Protein AF-A0A1Z1W362-F1 (afdb_monomer_lite)

Organism: NCBI:txid67267

Radius of gyration: 16.61 Å; chains: 1; bounding box: 36×39×43 Å

Foldseek 3Di:
DDDDDDDDDDPVLLVVLQPPLLVVLVVLVVCCLPPAVALVSLQVNLVSLVSNLVSCVVVVHDCDPLNLLSLVLSLLSLVSSLCCLLAVPDFDWRARRNNRDIDTVVRDNSVCCQVPNPPPDAGDALVSLVVSVVSCVVSVVCVPVVVVNVCCSQPPRLVCNVVQSVNTPHGYDYDPVSNVVSVVSSD

Secondary structure (DSSP, 8-state):
-----PPPPPHHHHHHHHS-HHHHHHHHHHHHHHT---HHHHHHHHHHHHHHHHHHHHTT----HHHHHHHHHHHHHHHHHHHHHH-TTS--EEEETTTTEEEETTT--HHHHHHHS-S------HHHHHHHHHHHHHHSGGG-TTTTHHHHIIIIIHHHHHTT-TT-SS-----HHHHHHHHHH--

pLDDT: mean 90.23, std 12.17, range [38.34, 98.62]

Sequence (187 aa):
MRDVTRHEVGEERLSQALDDITGRTRERWRWMRYDDPAPRKMRETGDELLDHVAARTVAGGVLDETVRTALRTAAECFLGELSVGCFPGGDQEVVLPLIGEQLSSDDIGFGDVVAYGSGTGQGPSARTWLDTFAVCVVSGLVWDWQRVIGLLLSSDYAPAIRDGVPYSTLPSRSDPADLAAMGALCG

Structure (mmCIF, N/CA/C/O backbone):
data_AF-A0A1Z1W362-F1
#
_entry.id   AF-A0A1Z1W362-F1
#
loop_
_atom_site.group_PDB
_atom_site.id
_atom_site.type_symbol
_atom_site.label_atom_id
_atom_site.label_alt_id
_atom_site.label_comp_id
_atom_site.label_asym_id
_atom_site.label_entity_id
_atom_site.label_seq_id
_atom_site.pdbx_PDB_ins_code
_atom_site.Cartn_x
_atom_site.Cartn_y
_atom_site.Cartn_z
_atom_site.occupancy
_atom_site.B_iso_or_equiv
_atom_site.auth_seq_id
_atom_site.auth_comp_id
_atom_site.auth_asym_id
_atom_site.auth_atom_id
_atom_site.pdbx_PDB_model_num
ATOM 1 N N . MET A 1 1 ? -15.860 -21.086 14.729 1.00 38.34 1 MET A N 1
ATOM 2 C CA . MET A 1 1 ? -14.840 -20.046 14.970 1.00 38.34 1 MET A CA 1
ATOM 3 C C . MET A 1 1 ? -13.630 -20.765 15.546 1.00 38.34 1 MET A C 1
ATOM 5 O O . MET A 1 1 ? -13.777 -21.367 16.600 1.00 38.34 1 MET A O 1
ATOM 9 N N . ARG A 1 2 ? -12.522 -20.885 14.802 1.00 39.94 2 ARG A N 1
ATOM 10 C CA . ARG A 1 2 ? -11.305 -21.522 15.334 1.00 39.94 2 ARG A CA 1
ATOM 11 C C . ARG A 1 2 ? -10.630 -20.515 16.256 1.00 39.94 2 ARG A C 1
ATOM 13 O O . ARG A 1 2 ? -10.402 -19.387 15.831 1.00 39.94 2 ARG A O 1
ATOM 20 N N . ASP A 1 3 ? -10.377 -20.926 17.490 1.00 38.69 3 ASP A N 1
ATOM 21 C CA . ASP A 1 3 ? -9.623 -20.141 18.459 1.00 38.69 3 ASP A CA 1
ATOM 22 C C . ASP A 1 3 ? -8.167 -20.114 17.980 1.00 38.69 3 ASP A C 1
ATOM 24 O O . ASP A 1 3 ? -7.480 -21.137 17.971 1.00 38.69 3 ASP A O 1
ATOM 28 N N . VAL A 1 4 ? -7.749 -18.984 17.411 1.00 62.28 4 VAL A N 1
ATOM 29 C CA . VAL A 1 4 ? -6.377 -18.788 16.937 1.00 62.28 4 VAL A CA 1
ATOM 30 C C . VAL A 1 4 ? -5.585 -18.262 18.120 1.00 62.28 4 VAL A C 1
ATOM 32 O O . VAL A 1 4 ? -5.874 -17.171 18.609 1.00 62.28 4 VAL A O 1
ATOM 35 N N . THR A 1 5 ? -4.594 -19.029 18.574 1.00 54.97 5 THR A N 1
ATOM 36 C CA . THR A 1 5 ? -3.678 -18.608 19.637 1.00 54.97 5 THR A CA 1
ATOM 37 C C . THR A 1 5 ? -3.029 -17.282 19.252 1.00 54.97 5 THR A C 1
ATOM 39 O O . THR A 1 5 ? -2.286 -17.208 18.274 1.00 54.97 5 THR A O 1
ATOM 42 N N . ARG A 1 6 ? -3.334 -16.221 20.003 1.00 61.03 6 ARG A N 1
ATOM 43 C CA . ARG A 1 6 ? -2.738 -14.896 19.812 1.00 61.03 6 ARG A CA 1
ATOM 44 C C . ARG A 1 6 ? -1.424 -14.839 20.579 1.00 61.03 6 ARG A C 1
ATOM 46 O O . ARG A 1 6 ? -1.383 -15.205 21.750 1.00 61.03 6 ARG A O 1
ATOM 53 N N . HIS A 1 7 ? -0.361 -14.394 19.919 1.00 63.69 7 HIS A N 1
ATOM 54 C CA . HIS A 1 7 ? 0.888 -14.092 20.607 1.00 63.69 7 HIS A CA 1
ATOM 55 C C . HIS A 1 7 ? 0.693 -12.862 21.494 1.00 63.69 7 HIS A C 1
ATOM 57 O O . HIS A 1 7 ? 0.065 -11.887 21.079 1.00 63.69 7 HIS A O 1
ATOM 63 N N . GLU A 1 8 ? 1.220 -12.923 22.714 1.00 62.06 8 GLU A N 1
ATOM 64 C CA . GLU A 1 8 ? 1.183 -11.804 23.649 1.00 62.06 8 GLU A CA 1
ATOM 65 C C . GLU A 1 8 ? 2.061 -10.669 23.101 1.00 62.06 8 GLU A C 1
ATOM 67 O O . GLU A 1 8 ? 3.244 -10.861 22.807 1.00 62.06 8 GLU A O 1
ATOM 72 N N . VAL A 1 9 ? 1.465 -9.494 22.899 1.00 68.38 9 VAL A N 1
ATOM 73 C CA . VAL A 1 9 ? 2.175 -8.285 22.471 1.00 68.38 9 VAL A CA 1
ATOM 74 C C . VAL A 1 9 ? 2.492 -7.478 23.723 1.00 68.38 9 VAL A C 1
ATOM 76 O O . VAL A 1 9 ? 1.603 -7.240 24.536 1.00 68.38 9 VAL A O 1
ATOM 79 N N . GLY A 1 10 ? 3.750 -7.061 23.887 1.00 75.12 10 GLY A N 1
ATOM 80 C CA . GLY A 1 10 ? 4.158 -6.256 25.040 1.00 75.12 10 GLY A CA 1
ATOM 81 C C . GLY A 1 10 ? 3.370 -4.944 25.135 1.00 75.12 10 GLY A C 1
ATOM 82 O O . GLY A 1 10 ? 3.158 -4.276 24.122 1.00 75.12 10 GLY A O 1
ATOM 83 N N . GLU A 1 11 ? 2.969 -4.567 26.352 1.00 72.44 11 GLU A N 1
ATOM 84 C CA . GLU A 1 11 ? 2.100 -3.407 26.621 1.00 72.44 11 GLU A CA 1
ATOM 85 C C . GLU A 1 11 ? 2.642 -2.089 26.039 1.00 72.44 11 GLU A C 1
ATOM 87 O O . GLU A 1 11 ? 1.870 -1.277 25.537 1.00 72.44 11 GLU A O 1
ATOM 92 N N . GLU A 1 12 ? 3.965 -1.903 26.028 1.00 71.06 12 GLU A N 1
ATOM 93 C CA . GLU A 1 12 ? 4.631 -0.717 25.469 1.00 71.06 12 GLU A CA 1
ATOM 94 C C . GLU A 1 12 ? 4.463 -0.594 23.944 1.00 71.06 12 GLU A C 1
ATOM 96 O O . GLU A 1 12 ? 4.258 0.497 23.417 1.00 71.06 12 GLU A O 1
ATOM 101 N N . ARG A 1 13 ? 4.475 -1.717 23.212 1.00 70.06 13 ARG A N 1
ATOM 102 C CA . ARG A 1 13 ? 4.214 -1.703 21.761 1.00 70.06 13 ARG A CA 1
ATOM 103 C C . ARG A 1 13 ? 2.749 -1.413 21.466 1.00 70.06 13 ARG A C 1
ATOM 105 O O . ARG A 1 13 ? 2.443 -0.725 20.497 1.00 70.06 13 ARG A O 1
ATOM 112 N N . LEU A 1 14 ? 1.848 -1.922 22.306 1.00 74.44 14 LEU A N 1
ATOM 113 C CA . LEU A 1 14 ? 0.418 -1.671 22.171 1.00 74.44 14 LEU A CA 1
ATOM 114 C C . LEU A 1 14 ? 0.093 -0.190 22.412 1.00 74.44 14 LEU A C 1
ATOM 116 O O . LEU A 1 14 ? -0.658 0.399 21.638 1.00 74.44 14 LEU A O 1
ATOM 120 N N . SER A 1 15 ? 0.667 0.424 23.451 1.00 70.94 15 SER A N 1
ATOM 121 C CA . SER A 1 15 ? 0.446 1.844 23.743 1.00 70.94 15 SER A CA 1
ATOM 122 C C . SER A 1 15 ? 0.989 2.741 22.633 1.00 70.94 15 SER A C 1
ATOM 124 O O . SER A 1 15 ? 0.267 3.618 22.166 1.00 70.94 15 SER A O 1
ATOM 126 N N . GLN A 1 16 ? 2.199 2.466 22.135 1.00 75.12 16 GLN A N 1
ATOM 127 C CA . GLN A 1 16 ? 2.783 3.202 21.014 1.00 75.12 16 GLN A CA 1
ATOM 128 C C . GLN A 1 16 ? 1.938 3.078 19.738 1.00 75.12 16 GLN A C 1
ATOM 130 O O . GLN A 1 16 ? 1.736 4.061 19.028 1.00 75.12 16 GLN A O 1
ATOM 135 N N . ALA A 1 17 ? 1.417 1.886 19.436 1.00 76.44 17 ALA A N 1
ATOM 136 C CA . ALA A 1 17 ? 0.559 1.681 18.273 1.00 76.44 17 ALA A CA 1
ATOM 137 C C . ALA A 1 17 ? -0.768 2.449 18.389 1.00 76.44 17 ALA A C 1
ATOM 139 O O . ALA A 1 17 ? -1.268 2.950 17.385 1.00 76.44 17 ALA A O 1
ATOM 140 N N . LEU A 1 18 ? -1.329 2.580 19.594 1.00 80.06 18 LEU A N 1
ATOM 141 C CA . LEU A 1 18 ? -2.577 3.309 19.839 1.00 80.06 18 LEU A CA 1
ATOM 142 C C . LEU A 1 18 ? -2.414 4.836 19.819 1.00 80.06 18 LEU A C 1
ATOM 144 O O . LEU A 1 18 ? -3.407 5.533 19.604 1.00 80.06 18 LEU A O 1
ATOM 148 N N . ASP A 1 19 ? -1.200 5.341 20.033 1.00 81.25 19 ASP A N 1
ATOM 149 C CA . ASP A 1 19 ? -0.924 6.769 20.178 1.00 81.25 19 ASP A CA 1
ATOM 150 C C . ASP A 1 19 ? -0.910 7.527 18.837 1.00 81.25 19 ASP A C 1
ATOM 152 O O . ASP A 1 19 ? -0.410 7.021 17.830 1.00 81.25 19 ASP A O 1
ATOM 156 N N . ASP A 1 20 ? -1.489 8.732 18.838 1.00 88.75 20 ASP A N 1
ATOM 157 C CA . ASP A 1 20 ? -1.688 9.695 17.733 1.00 88.75 20 ASP A CA 1
ATOM 158 C C . ASP A 1 20 ? -1.309 9.230 16.306 1.00 88.75 20 ASP A C 1
ATOM 160 O O . ASP A 1 20 ? -0.403 9.761 15.654 1.00 88.75 20 ASP A O 1
ATOM 164 N N . ILE A 1 21 ? -2.020 8.223 15.782 1.00 93.00 21 ILE A N 1
ATOM 165 C CA . ILE A 1 21 ? -1.726 7.675 14.449 1.00 93.00 21 ILE A CA 1
ATOM 166 C C . ILE A 1 21 ? -1.942 8.713 13.340 1.00 93.00 21 ILE A C 1
ATOM 168 O O . ILE A 1 21 ? -1.227 8.716 12.339 1.00 93.00 21 ILE A O 1
ATOM 172 N N . THR A 1 22 ? -2.890 9.634 13.524 1.00 94.00 22 THR A N 1
ATOM 173 C CA . THR A 1 22 ? -3.185 10.706 12.568 1.00 94.00 22 THR A CA 1
ATOM 174 C C . THR A 1 22 ? -2.036 11.709 12.495 1.00 94.00 22 THR A C 1
ATOM 176 O O . THR A 1 22 ? -1.613 12.064 11.391 1.00 94.00 22 THR A O 1
ATOM 179 N N . GLY A 1 23 ? -1.506 12.152 13.642 1.00 94.94 23 GLY A N 1
ATOM 180 C CA . GLY A 1 23 ? -0.344 13.039 13.704 1.00 94.94 23 GLY A CA 1
ATOM 181 C C . GLY A 1 23 ? 0.888 12.407 13.066 1.00 94.94 23 GLY A C 1
ATOM 182 O O . GLY A 1 23 ? 1.460 12.987 12.140 1.00 94.94 23 GLY A O 1
ATOM 183 N N . ARG A 1 24 ? 1.214 11.166 13.450 1.00 95.12 24 ARG A N 1
ATOM 184 C CA . ARG A 1 24 ? 2.338 10.414 12.867 1.00 95.12 24 ARG A CA 1
ATOM 185 C C . ARG A 1 24 ? 2.189 10.224 11.360 1.00 95.12 24 ARG A C 1
ATOM 187 O O . ARG A 1 24 ? 3.121 10.508 10.616 1.00 95.12 24 ARG A O 1
ATOM 194 N N . THR A 1 25 ? 1.005 9.844 10.877 1.00 97.56 25 THR A N 1
ATOM 195 C CA . THR A 1 25 ? 0.745 9.694 9.431 1.00 97.56 25 THR A CA 1
ATOM 196 C C . THR A 1 25 ? 0.956 11.013 8.683 1.00 97.56 25 THR A C 1
ATOM 198 O O . THR A 1 25 ? 1.542 11.025 7.600 1.00 97.56 25 THR A O 1
ATOM 201 N N . ARG A 1 26 ? 0.544 12.149 9.263 1.00 97.69 26 ARG A N 1
ATOM 202 C CA . ARG A 1 26 ? 0.773 13.475 8.669 1.00 97.69 26 ARG A CA 1
ATOM 203 C C . ARG A 1 26 ? 2.259 13.838 8.628 1.00 97.69 26 ARG A C 1
ATOM 205 O O . ARG A 1 26 ? 2.705 14.427 7.646 1.00 97.69 26 ARG A O 1
ATOM 212 N N . GLU A 1 27 ? 3.026 13.489 9.654 1.00 96.69 27 GLU A N 1
ATOM 213 C CA . GLU A 1 27 ? 4.483 13.671 9.661 1.00 96.69 27 GLU A CA 1
ATOM 214 C C . GLU A 1 27 ? 5.172 12.800 8.603 1.00 96.69 27 GLU A C 1
ATOM 216 O O . GLU A 1 27 ? 5.991 13.313 7.838 1.00 96.69 27 GLU A O 1
ATOM 221 N N . ARG A 1 28 ? 4.787 11.520 8.484 1.00 97.06 28 ARG A N 1
ATOM 222 C CA . ARG A 1 28 ? 5.278 10.609 7.432 1.00 97.06 28 ARG A CA 1
ATOM 223 C C . ARG A 1 28 ? 4.984 11.140 6.039 1.00 97.06 28 ARG A C 1
ATOM 225 O O . ARG A 1 28 ? 5.869 11.139 5.189 1.00 97.06 28 ARG A O 1
ATOM 232 N N . TRP A 1 29 ? 3.768 11.633 5.817 1.00 97.94 29 TRP A N 1
ATOM 233 C CA . TRP A 1 29 ? 3.388 12.249 4.551 1.00 97.94 29 TRP A CA 1
ATOM 234 C C . TRP A 1 29 ? 4.255 13.467 4.218 1.00 97.94 29 TRP A C 1
ATOM 236 O O . TRP A 1 29 ? 4.768 13.547 3.106 1.00 97.94 29 TRP A O 1
ATOM 246 N N . ARG A 1 30 ? 4.479 14.383 5.174 1.00 97.12 30 ARG A N 1
ATOM 247 C CA . ARG A 1 30 ? 5.357 15.549 4.957 1.00 97.12 30 ARG A CA 1
ATOM 248 C C . ARG A 1 30 ? 6.772 15.119 4.590 1.00 97.12 30 ARG A C 1
ATOM 250 O O . ARG A 1 30 ? 7.318 15.634 3.623 1.00 97.12 30 ARG A O 1
ATOM 257 N N . TRP A 1 31 ? 7.328 14.166 5.331 1.00 95.31 31 TRP A N 1
ATOM 258 C CA . TRP A 1 31 ? 8.661 13.632 5.062 1.00 95.31 31 TRP A CA 1
ATOM 259 C C . TRP A 1 31 ? 8.752 12.989 3.673 1.00 95.31 31 TRP A C 1
ATOM 261 O O . TRP A 1 31 ? 9.686 13.261 2.928 1.00 95.31 31 TRP A O 1
ATOM 271 N N . MET A 1 32 ? 7.764 12.180 3.277 1.00 95.19 32 MET A N 1
ATOM 272 C CA . MET A 1 32 ? 7.731 11.611 1.926 1.00 95.19 32 MET A CA 1
ATOM 273 C C . MET A 1 32 ? 7.614 12.694 0.856 1.00 95.19 32 MET A C 1
ATOM 275 O O . MET A 1 32 ? 8.294 12.627 -0.157 1.00 95.19 32 MET A O 1
ATOM 279 N N . ARG A 1 33 ? 6.779 13.710 1.082 1.00 95.25 33 ARG A N 1
ATOM 280 C CA . ARG A 1 33 ? 6.538 14.776 0.108 1.00 95.25 33 ARG A CA 1
ATOM 281 C C . ARG A 1 33 ? 7.761 15.661 -0.130 1.00 95.25 33 ARG A C 1
ATOM 283 O O . ARG A 1 33 ? 7.950 16.114 -1.253 1.00 95.25 33 ARG A O 1
ATOM 290 N N . TYR A 1 34 ? 8.543 15.946 0.908 1.00 93.12 34 TYR A N 1
ATOM 291 C CA . TYR A 1 34 ? 9.605 16.952 0.833 1.00 93.12 34 TYR A CA 1
ATOM 292 C C . TYR A 1 34 ? 11.025 16.383 0.891 1.00 93.12 34 TYR A C 1
ATOM 294 O O . TYR A 1 34 ? 11.941 17.058 0.427 1.00 93.12 34 TYR A O 1
ATOM 302 N N . ASP A 1 35 ? 11.214 15.168 1.413 1.00 90.69 35 ASP A N 1
ATOM 303 C CA . ASP A 1 35 ? 12.545 14.632 1.713 1.00 90.69 35 ASP A CA 1
ATOM 304 C C . ASP A 1 35 ? 12.802 13.252 1.079 1.00 90.69 35 ASP A C 1
ATOM 306 O O . ASP A 1 35 ? 13.731 13.101 0.287 1.00 90.69 35 ASP A O 1
ATOM 310 N N . ASP A 1 36 ? 12.004 12.232 1.416 1.00 90.38 36 ASP A N 1
ATOM 311 C CA . ASP A 1 36 ? 12.246 10.834 1.009 1.00 90.38 36 ASP A CA 1
ATOM 312 C C . ASP A 1 36 ? 10.959 10.141 0.523 1.00 90.38 36 ASP A C 1
ATOM 314 O O . ASP A 1 36 ? 10.311 9.416 1.285 1.00 90.38 36 ASP A O 1
ATOM 318 N N . PRO A 1 37 ? 10.576 10.334 -0.751 1.00 91.44 37 PRO A N 1
ATOM 319 C CA . PRO A 1 37 ? 9.404 9.701 -1.361 1.00 91.44 37 PRO A CA 1
ATOM 320 C C . PRO A 1 37 ? 9.649 8.248 -1.811 1.00 91.44 37 PRO A C 1
ATOM 322 O O . PRO A 1 37 ? 8.904 7.728 -2.643 1.00 91.44 37 PRO A O 1
ATOM 325 N N . ALA A 1 38 ? 10.700 7.572 -1.332 1.00 91.56 38 ALA A N 1
ATOM 326 C CA . ALA A 1 38 ? 11.014 6.220 -1.785 1.00 91.56 38 ALA A CA 1
ATOM 327 C C . ALA A 1 38 ? 9.852 5.23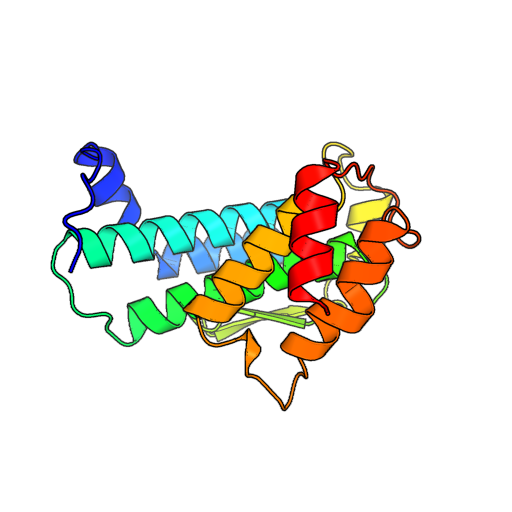4 -1.511 1.00 91.56 38 ALA A C 1
ATOM 329 O O . ALA A 1 38 ? 9.248 5.301 -0.438 1.00 91.56 38 ALA A O 1
ATOM 330 N N . PRO A 1 39 ? 9.595 4.242 -2.394 1.00 93.44 39 PRO A N 1
ATOM 331 C CA . PRO A 1 39 ? 8.527 3.245 -2.213 1.00 93.44 39 PRO A CA 1
ATOM 332 C C . PRO A 1 39 ? 8.504 2.595 -0.825 1.00 93.44 39 PRO A C 1
ATOM 334 O O . PRO A 1 39 ? 7.450 2.433 -0.214 1.00 93.44 39 PRO A O 1
ATOM 337 N N . ARG A 1 40 ? 9.689 2.303 -0.269 1.00 92.94 40 ARG A N 1
ATOM 338 C CA . ARG A 1 40 ? 9.830 1.728 1.077 1.00 92.94 40 ARG A CA 1
ATOM 339 C C . ARG A 1 40 ? 9.201 2.588 2.177 1.00 92.94 40 ARG A C 1
ATOM 341 O O . ARG A 1 40 ? 8.734 2.041 3.163 1.00 92.94 40 ARG A O 1
ATOM 348 N N . LYS A 1 41 ? 9.169 3.918 2.030 1.00 94.81 41 LYS A N 1
ATOM 349 C CA . LYS A 1 41 ? 8.550 4.818 3.014 1.00 94.81 41 LYS A CA 1
ATOM 350 C C . LYS A 1 41 ? 7.033 4.712 3.013 1.00 94.81 41 LYS A C 1
ATOM 352 O O . LYS A 1 41 ? 6.420 4.817 4.077 1.00 94.81 41 LYS A O 1
ATOM 357 N N . MET A 1 42 ? 6.442 4.425 1.854 1.00 96.06 42 MET A N 1
ATOM 358 C CA . MET A 1 42 ? 5.023 4.098 1.765 1.00 96.06 42 MET A CA 1
ATOM 359 C C . MET A 1 42 ? 4.758 2.787 2.506 1.00 96.06 42 MET A C 1
ATOM 361 O O . MET A 1 42 ? 3.899 2.759 3.382 1.00 96.06 42 MET A O 1
ATOM 365 N N . ARG A 1 43 ? 5.568 1.747 2.267 1.00 96.00 43 ARG A N 1
ATOM 366 C CA . ARG A 1 43 ? 5.459 0.474 2.995 1.00 96.00 43 ARG A CA 1
ATOM 367 C C . ARG A 1 43 ? 5.601 0.635 4.508 1.00 96.00 43 ARG A C 1
ATOM 369 O O . ARG A 1 43 ? 4.715 0.203 5.232 1.00 96.00 43 ARG A O 1
ATOM 376 N N . GLU A 1 44 ? 6.645 1.323 4.974 1.00 96.31 44 GLU A N 1
ATOM 377 C CA . GLU A 1 44 ? 6.869 1.615 6.401 1.00 96.31 44 GLU A CA 1
ATOM 378 C C . GLU A 1 44 ? 5.649 2.317 7.033 1.00 96.31 44 GLU A C 1
ATOM 380 O O . GLU A 1 44 ? 5.222 1.960 8.129 1.00 96.31 44 GLU A O 1
ATOM 385 N N . THR A 1 45 ? 5.052 3.284 6.326 1.00 97.94 45 THR A N 1
ATOM 386 C CA . THR A 1 45 ? 3.839 3.986 6.783 1.00 97.94 45 THR A CA 1
ATOM 387 C C . THR A 1 45 ? 2.625 3.052 6.810 1.00 97.94 45 THR A C 1
ATOM 389 O O . THR A 1 45 ? 1.835 3.084 7.752 1.00 97.94 45 THR A O 1
ATOM 392 N N . GLY A 1 46 ? 2.476 2.198 5.795 1.00 98.06 46 GLY A N 1
ATOM 393 C CA . GLY A 1 46 ? 1.423 1.190 5.737 1.00 98.06 46 GLY A CA 1
ATOM 394 C C . GLY A 1 46 ? 1.522 0.170 6.873 1.00 98.06 46 GLY A C 1
ATOM 395 O O . GLY A 1 46 ? 0.509 -0.130 7.499 1.00 98.06 46 GLY A O 1
ATOM 396 N N . ASP A 1 47 ? 2.722 -0.332 7.167 1.00 97.75 47 ASP A N 1
ATOM 397 C CA . ASP A 1 47 ? 2.967 -1.274 8.265 1.00 97.75 47 ASP A CA 1
ATOM 398 C C . ASP A 1 47 ? 2.623 -0.629 9.625 1.00 97.75 47 ASP A C 1
ATOM 400 O O . ASP A 1 47 ? 1.899 -1.221 10.423 1.00 97.75 47 ASP A O 1
ATOM 404 N N . GLU A 1 48 ? 3.031 0.626 9.853 1.00 96.69 48 GLU A N 1
ATOM 405 C CA . GLU A 1 48 ? 2.694 1.401 11.063 1.00 96.69 48 GLU A CA 1
ATOM 406 C C . GLU A 1 48 ? 1.168 1.573 11.242 1.00 96.69 48 GLU A C 1
ATOM 408 O O . GLU A 1 48 ? 0.638 1.476 12.355 1.00 96.69 48 GLU A O 1
ATOM 413 N N . LEU A 1 49 ? 0.434 1.773 10.143 1.00 97.69 49 LEU A N 1
ATOM 414 C CA . LEU A 1 49 ? -1.030 1.836 10.143 1.00 97.69 49 LEU A CA 1
ATOM 415 C C . LEU A 1 49 ? -1.674 0.471 10.423 1.00 97.69 49 LEU A C 1
ATOM 417 O O . LEU A 1 49 ? -2.673 0.407 11.144 1.00 97.69 49 LEU A O 1
ATOM 421 N N . LEU A 1 50 ? -1.122 -0.622 9.890 1.00 96.69 50 LEU A N 1
ATOM 422 C CA . LEU A 1 50 ? -1.603 -1.975 10.184 1.00 96.69 50 LEU A CA 1
ATOM 423 C C . LEU A 1 50 ? -1.369 -2.354 11.649 1.00 96.69 50 LEU A C 1
ATOM 425 O O . LEU A 1 50 ? -2.261 -2.952 12.253 1.00 96.69 50 LEU A O 1
ATOM 429 N N . ASP A 1 51 ? -0.245 -1.948 12.244 1.00 94.38 51 ASP A N 1
ATOM 430 C CA . ASP A 1 51 ? 0.020 -2.119 13.677 1.00 94.38 51 ASP A CA 1
ATOM 431 C C . ASP A 1 51 ? -1.021 -1.378 14.529 1.00 94.38 51 ASP A C 1
ATOM 433 O O . ASP A 1 51 ? -1.557 -1.939 15.491 1.00 94.38 51 ASP A O 1
ATOM 437 N N . HIS A 1 52 ? -1.384 -0.148 14.147 1.00 92.94 52 HIS A N 1
ATOM 438 C CA . HIS A 1 52 ? -2.464 0.595 14.802 1.00 92.94 52 HIS A CA 1
ATOM 439 C C . HIS A 1 52 ? -3.812 -0.135 14.695 1.00 92.94 52 HIS A C 1
ATOM 441 O O . HIS A 1 52 ? -4.512 -0.317 15.697 1.00 92.94 52 HIS A O 1
ATOM 447 N N . VAL A 1 53 ? -4.181 -0.589 13.491 1.00 93.38 53 VAL A N 1
ATOM 448 C CA . VAL A 1 53 ? -5.422 -1.346 13.258 1.00 93.38 53 VAL A CA 1
ATOM 449 C C . VAL A 1 53 ? -5.435 -2.622 14.104 1.00 93.38 53 VAL A C 1
ATOM 451 O O . VAL A 1 53 ? -6.419 -2.895 14.797 1.00 93.38 53 VAL A O 1
ATOM 454 N N . ALA A 1 54 ? -4.333 -3.372 14.122 1.00 90.56 54 ALA A N 1
ATOM 455 C CA . ALA A 1 54 ? -4.189 -4.574 14.931 1.00 90.56 54 ALA A CA 1
ATOM 456 C C . ALA A 1 54 ? -4.359 -4.266 16.428 1.00 90.56 54 ALA A C 1
ATOM 458 O O . ALA A 1 54 ? -5.185 -4.903 17.089 1.00 90.56 54 ALA A O 1
ATOM 459 N N . ALA A 1 55 ? -3.679 -3.243 16.953 1.00 89.75 55 ALA A N 1
ATOM 460 C CA . ALA A 1 55 ? -3.788 -2.836 18.355 1.00 89.75 55 ALA A CA 1
ATOM 461 C C . ALA A 1 55 ? -5.231 -2.473 18.748 1.00 89.75 55 ALA A C 1
ATOM 463 O O . ALA A 1 55 ? -5.721 -2.900 19.798 1.00 89.75 55 ALA A O 1
ATOM 464 N N . ARG A 1 56 ? -5.960 -1.765 17.874 1.00 88.06 56 ARG A N 1
ATOM 465 C CA . ARG A 1 56 ? -7.377 -1.422 18.086 1.00 88.06 56 ARG A CA 1
ATOM 46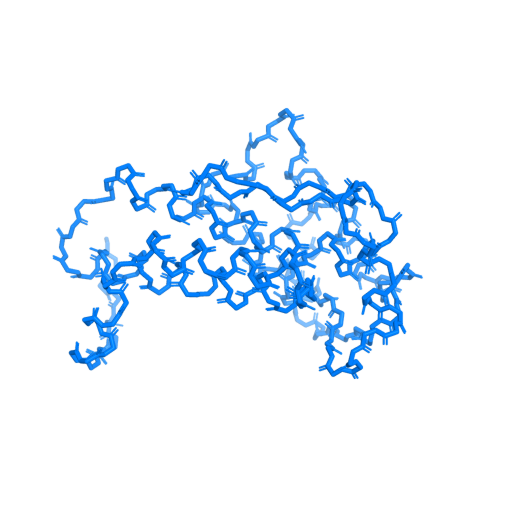6 C C . ARG A 1 56 ? -8.283 -2.652 18.116 1.00 88.06 56 ARG A C 1
ATOM 468 O O . ARG A 1 56 ? -9.185 -2.713 18.952 1.00 88.06 56 ARG A O 1
ATOM 475 N N . THR A 1 57 ? -8.026 -3.648 17.264 1.00 83.88 57 THR A N 1
ATOM 476 C CA . THR A 1 57 ? -8.800 -4.905 17.268 1.00 83.88 57 THR A CA 1
ATOM 477 C C . THR A 1 57 ? -8.517 -5.781 18.492 1.00 83.88 57 THR A C 1
ATOM 479 O O . THR A 1 57 ? -9.429 -6.433 19.005 1.00 83.88 57 THR A O 1
ATOM 482 N N . VAL A 1 58 ? -7.279 -5.790 19.002 1.00 82.88 58 VAL A N 1
ATOM 483 C CA . VAL A 1 58 ? -6.898 -6.550 20.206 1.00 82.88 58 VAL A CA 1
ATOM 484 C C . VAL A 1 58 ? -7.495 -5.934 21.467 1.00 82.88 58 VAL A C 1
ATOM 486 O O . VAL A 1 58 ? -7.982 -6.673 22.320 1.00 82.88 58 VAL A O 1
ATOM 489 N N . ALA A 1 59 ? -7.553 -4.603 21.554 1.00 75.38 59 ALA A N 1
ATOM 490 C CA . ALA A 1 59 ? -8.139 -3.876 22.682 1.00 75.38 59 ALA A CA 1
ATOM 491 C C . ALA A 1 59 ? -9.675 -4.030 22.815 1.00 75.38 59 ALA A C 1
ATOM 493 O O . ALA A 1 59 ? -10.303 -3.319 23.597 1.00 75.38 59 ALA A O 1
ATOM 494 N N . GLY A 1 60 ? -10.303 -4.931 22.048 1.00 66.50 60 GLY A N 1
ATOM 495 C CA . GLY A 1 60 ? -11.749 -5.169 22.071 1.00 66.50 60 GLY A CA 1
ATOM 496 C C . GLY A 1 60 ? -12.567 -4.068 21.392 1.00 66.50 60 GLY A C 1
ATOM 497 O O . GLY A 1 60 ? -13.786 -4.023 21.556 1.00 66.50 60 GLY A O 1
ATOM 498 N N . GLY A 1 61 ? -11.913 -3.178 20.638 1.00 63.22 61 GLY A N 1
ATOM 499 C CA . GLY A 1 61 ? -12.577 -2.125 19.884 1.00 63.22 61 GLY A CA 1
ATOM 500 C C . GLY A 1 61 ? -13.333 -2.686 18.682 1.00 63.22 61 GLY A C 1
ATOM 501 O O . GLY A 1 61 ? -12.811 -3.498 17.919 1.00 63.22 61 GLY A O 1
ATOM 502 N N . VAL A 1 62 ? -14.567 -2.219 18.478 1.00 69.69 62 VAL A N 1
ATOM 503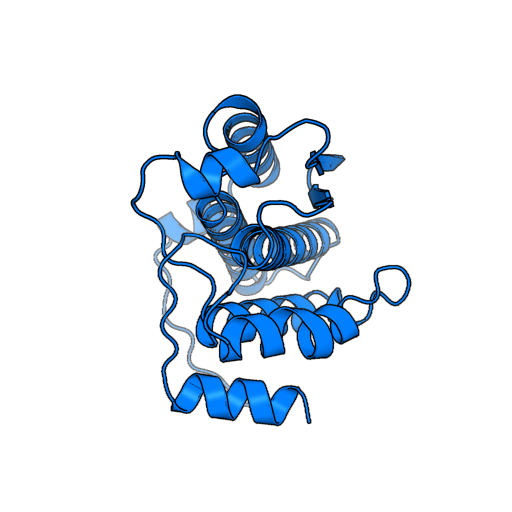 C CA . VAL A 1 62 ? -15.236 -2.332 17.174 1.00 69.69 62 VAL A CA 1
ATOM 504 C C . VAL A 1 62 ? -14.390 -1.567 16.153 1.00 69.69 62 VAL A C 1
ATOM 506 O O . VAL A 1 62 ? -13.850 -0.513 16.488 1.00 69.69 62 VAL A O 1
ATOM 509 N N . LEU A 1 63 ? -14.281 -2.074 14.919 1.00 76.38 63 LEU A N 1
ATOM 510 C CA . LEU A 1 63 ? -13.705 -1.320 13.801 1.00 76.38 63 LEU A CA 1
ATOM 511 C C . LEU A 1 63 ? -14.567 -0.078 13.563 1.00 76.38 63 LEU A C 1
ATOM 513 O O . LEU A 1 63 ? -15.560 -0.144 12.836 1.00 76.38 63 LEU A O 1
ATOM 517 N N . ASP A 1 64 ? -14.238 1.017 14.237 1.00 85.56 64 ASP A N 1
ATOM 518 C CA . ASP A 1 64 ? -14.835 2.326 14.023 1.00 85.56 64 ASP A CA 1
ATOM 519 C C . ASP A 1 64 ? -14.352 2.921 12.691 1.00 85.56 64 ASP A C 1
ATOM 521 O O . ASP A 1 64 ? -13.509 2.351 11.990 1.00 85.56 64 ASP A O 1
ATOM 525 N N . GLU A 1 65 ? -14.939 4.046 12.292 1.00 89.12 65 GLU A N 1
ATOM 526 C CA . GLU A 1 65 ? -14.628 4.653 10.998 1.00 89.12 65 GLU A CA 1
ATOM 527 C C . GLU A 1 65 ? -13.166 5.102 10.892 1.00 89.12 65 GLU A C 1
ATOM 529 O O . GLU A 1 65 ? -12.561 4.977 9.829 1.00 89.12 65 GLU A O 1
ATOM 534 N N . THR A 1 66 ? -12.562 5.543 11.996 1.00 89.06 66 THR A N 1
ATOM 535 C CA . THR A 1 66 ? -11.148 5.932 12.034 1.00 89.06 66 THR A CA 1
ATOM 536 C C . THR A 1 66 ? -10.254 4.731 11.753 1.00 89.06 66 THR A C 1
ATOM 538 O O . THR A 1 66 ? -9.353 4.822 10.922 1.00 89.06 66 THR A O 1
ATOM 541 N N . VAL A 1 67 ? -10.531 3.579 12.371 1.00 92.19 67 VAL A N 1
ATOM 542 C CA . VAL A 1 67 ? -9.763 2.348 12.133 1.00 92.19 67 VAL A CA 1
ATOM 543 C C . VAL A 1 67 ? -9.950 1.843 10.699 1.00 92.19 67 VAL A C 1
ATOM 545 O O . VAL A 1 67 ? -8.981 1.422 10.069 1.00 92.19 67 VAL A O 1
ATOM 548 N N . ARG A 1 68 ? -11.163 1.934 10.135 1.00 94.12 68 ARG A N 1
ATOM 549 C CA . ARG A 1 68 ? -11.396 1.607 8.714 1.00 94.12 68 ARG A CA 1
ATOM 550 C C . ARG A 1 68 ? -10.639 2.547 7.780 1.00 94.12 68 ARG A C 1
ATOM 552 O O . ARG A 1 68 ? -10.051 2.092 6.804 1.00 94.12 68 ARG A O 1
ATOM 559 N N . THR A 1 69 ? -10.614 3.838 8.096 1.00 96.19 69 THR A N 1
ATOM 560 C CA . THR A 1 69 ? -9.892 4.847 7.311 1.00 96.19 69 THR A CA 1
ATOM 561 C C . THR A 1 69 ? -8.378 4.642 7.403 1.00 96.19 69 THR A C 1
ATOM 563 O O . THR A 1 69 ? -7.684 4.760 6.392 1.00 96.19 69 THR A O 1
ATOM 566 N N . ALA A 1 70 ? -7.857 4.263 8.574 1.00 96.81 70 ALA A N 1
ATOM 567 C CA . ALA A 1 70 ? -6.457 3.881 8.747 1.00 96.81 70 ALA A CA 1
ATOM 568 C C . ALA A 1 70 ? -6.112 2.631 7.922 1.00 96.81 70 ALA A C 1
ATOM 570 O O . ALA A 1 70 ? -5.132 2.645 7.184 1.00 96.81 70 ALA A O 1
ATOM 571 N N . LEU A 1 71 ? -6.959 1.595 7.953 1.00 97.56 71 LEU A N 1
ATOM 572 C CA . LEU A 1 71 ? -6.788 0.391 7.133 1.00 97.56 71 LEU A CA 1
ATOM 573 C C . LEU A 1 71 ? -6.825 0.702 5.628 1.00 97.56 71 LEU A C 1
ATOM 575 O O . LEU A 1 71 ? -6.026 0.162 4.865 1.00 97.56 71 LEU A O 1
ATOM 579 N N . ARG A 1 72 ? -7.724 1.591 5.190 1.00 97.81 72 ARG A N 1
ATOM 580 C CA . ARG A 1 72 ? -7.768 2.045 3.795 1.00 97.81 72 ARG A CA 1
ATOM 581 C C . ARG A 1 72 ? -6.509 2.824 3.420 1.00 97.81 72 ARG A C 1
ATOM 583 O O . ARG A 1 72 ? -5.948 2.576 2.365 1.00 97.81 72 ARG A O 1
ATOM 590 N N . THR A 1 73 ? -6.034 3.701 4.301 1.00 98.56 73 THR A N 1
ATOM 591 C CA . THR A 1 73 ? -4.773 4.439 4.109 1.00 98.56 73 THR A CA 1
ATOM 592 C C . THR A 1 73 ? -3.585 3.482 4.008 1.00 98.56 73 THR A C 1
ATOM 594 O O . THR A 1 73 ? -2.747 3.652 3.132 1.00 98.56 73 THR A O 1
ATOM 597 N N . ALA A 1 74 ? -3.547 2.424 4.825 1.00 98.56 74 ALA A N 1
ATOM 598 C CA . ALA A 1 74 ? -2.524 1.389 4.718 1.00 98.56 74 ALA A CA 1
ATOM 599 C C . ALA A 1 74 ? -2.562 0.705 3.344 1.00 98.56 74 ALA A C 1
ATOM 601 O O . ALA A 1 74 ? -1.527 0.562 2.703 1.00 98.56 74 ALA A O 1
ATOM 602 N N . ALA A 1 75 ? -3.749 0.336 2.856 1.00 98.56 75 ALA A N 1
ATOM 603 C CA . ALA A 1 75 ? -3.898 -0.277 1.537 1.00 98.56 75 ALA A CA 1
ATOM 604 C C . ALA A 1 75 ? -3.393 0.623 0.400 1.00 98.56 75 ALA A C 1
ATOM 606 O O . ALA A 1 75 ? -2.686 0.142 -0.482 1.00 98.56 75 ALA A O 1
ATOM 607 N N . GLU A 1 76 ? -3.691 1.924 0.451 1.00 98.62 76 GLU A N 1
ATOM 608 C CA . GLU A 1 76 ? -3.166 2.902 -0.511 1.00 98.62 76 GLU A CA 1
ATOM 609 C C . GLU A 1 76 ? -1.639 3.003 -0.439 1.00 98.62 76 GLU A C 1
ATOM 611 O O . GLU A 1 76 ? -0.983 3.060 -1.471 1.00 98.62 76 GLU A O 1
ATOM 616 N N . CYS A 1 77 ? -1.047 2.963 0.758 1.00 98.56 77 CYS A N 1
ATOM 617 C CA . CYS A 1 77 ? 0.405 2.972 0.918 1.00 98.56 77 CYS A CA 1
ATOM 618 C C . CYS A 1 77 ? 1.080 1.732 0.303 1.00 98.56 77 CYS A C 1
ATOM 620 O O . CYS A 1 77 ? 2.095 1.866 -0.380 1.00 98.56 77 CYS A O 1
ATOM 622 N N . PHE A 1 78 ? 0.517 0.537 0.503 1.00 98.50 78 PHE A N 1
ATOM 623 C CA . PHE A 1 78 ? 1.025 -0.698 -0.112 1.00 98.50 78 PHE A CA 1
ATOM 624 C C . PHE A 1 78 ? 0.865 -0.672 -1.636 1.00 98.50 78 PHE A C 1
ATOM 626 O O . PHE A 1 78 ? 1.775 -1.040 -2.377 1.00 98.50 78 PHE A O 1
ATOM 633 N N . LEU A 1 79 ? -0.278 -0.187 -2.123 1.00 98.06 79 LEU A N 1
ATOM 634 C CA . LEU A 1 79 ? -0.493 -0.014 -3.552 1.00 98.06 79 LEU A CA 1
ATOM 635 C C . LEU A 1 79 ? 0.462 1.031 -4.146 1.00 98.06 79 LEU A C 1
ATOM 637 O O . LEU A 1 79 ? 0.974 0.833 -5.243 1.00 98.06 79 LEU A O 1
ATOM 641 N N . GLY A 1 80 ? 0.740 2.113 -3.419 1.00 97.25 80 GLY A N 1
ATOM 642 C CA . GLY A 1 80 ? 1.716 3.131 -3.791 1.00 97.25 80 GLY A CA 1
ATOM 643 C C . GLY A 1 80 ? 3.131 2.565 -3.905 1.00 97.25 80 GLY A C 1
ATOM 644 O O . GLY A 1 80 ? 3.793 2.806 -4.914 1.00 97.25 80 GLY A O 1
ATOM 645 N N . GLU A 1 81 ? 3.563 1.744 -2.938 1.00 96.50 81 GLU A N 1
ATOM 646 C CA . GLU A 1 81 ? 4.832 1.002 -3.007 1.00 96.50 81 GLU A CA 1
ATOM 647 C C . GLU A 1 81 ? 4.902 0.172 -4.296 1.00 96.50 81 GLU A C 1
ATOM 649 O O . GLU A 1 81 ? 5.878 0.255 -5.046 1.00 96.50 81 GLU A O 1
ATOM 654 N N . LEU A 1 82 ? 3.852 -0.608 -4.566 1.00 96.31 82 LEU A N 1
ATOM 655 C CA . LEU A 1 82 ? 3.765 -1.471 -5.738 1.00 96.31 82 LEU A CA 1
ATOM 656 C C . LEU A 1 82 ? 3.788 -0.657 -7.039 1.00 96.31 82 LEU A C 1
ATOM 658 O O . LEU A 1 82 ? 4.514 -1.002 -7.972 1.00 96.31 82 LEU A O 1
ATOM 662 N N . SER A 1 83 ? 3.033 0.439 -7.077 1.00 96.75 83 SER A N 1
ATOM 663 C CA . SER A 1 83 ? 2.880 1.302 -8.242 1.00 96.75 83 SER A CA 1
ATOM 664 C C . SER A 1 83 ? 4.171 2.027 -8.591 1.00 96.75 83 SER A C 1
ATOM 666 O O . SER A 1 83 ? 4.659 1.893 -9.712 1.00 96.75 83 SER A O 1
ATOM 668 N N . VAL A 1 84 ? 4.766 2.735 -7.629 1.00 96.12 84 VAL A N 1
ATOM 669 C CA . VAL A 1 84 ? 6.043 3.429 -7.833 1.00 96.12 84 VAL A CA 1
ATOM 670 C C . VAL A 1 84 ? 7.166 2.424 -8.082 1.00 96.12 84 VAL A C 1
ATOM 672 O O . VAL A 1 84 ? 8.028 2.643 -8.925 1.00 96.12 84 VAL A O 1
ATOM 675 N N . GLY A 1 85 ? 7.167 1.296 -7.373 1.00 95.31 85 GLY A N 1
ATOM 676 C CA . GLY A 1 85 ? 8.207 0.288 -7.514 1.00 95.31 85 GLY A CA 1
ATOM 677 C C . GLY A 1 85 ? 8.197 -0.420 -8.872 1.00 95.31 85 GLY A C 1
ATOM 678 O O . GLY A 1 85 ? 9.275 -0.709 -9.393 1.00 95.31 85 GLY A O 1
ATOM 679 N N . CYS A 1 86 ? 7.018 -0.693 -9.446 1.00 96.56 86 CYS A N 1
ATOM 680 C CA . CYS A 1 86 ? 6.886 -1.323 -10.766 1.00 96.56 86 CYS A CA 1
ATOM 681 C C . CYS A 1 86 ? 7.002 -0.317 -11.915 1.00 96.56 86 CYS A C 1
ATOM 683 O O . CYS A 1 86 ? 7.573 -0.653 -12.950 1.00 96.56 86 CYS A O 1
ATOM 685 N N . PHE A 1 87 ? 6.462 0.893 -11.741 1.00 96.56 87 PHE A N 1
ATOM 686 C CA . PHE A 1 87 ? 6.322 1.904 -12.791 1.00 96.56 87 PHE A CA 1
ATOM 687 C C . PHE A 1 87 ? 6.757 3.290 -12.293 1.00 96.56 87 PHE A C 1
ATOM 689 O O . PHE A 1 87 ? 5.945 4.209 -12.244 1.00 96.56 87 PHE A O 1
ATOM 696 N N . PRO A 1 88 ? 8.032 3.493 -11.937 1.00 94.56 88 PRO A N 1
ATOM 697 C CA . PRO A 1 88 ? 8.474 4.724 -11.277 1.00 94.56 88 PRO A CA 1
ATOM 698 C C . PRO A 1 88 ? 8.291 6.001 -12.115 1.00 94.56 88 PRO A C 1
ATOM 700 O O . PRO A 1 88 ? 8.236 7.089 -11.557 1.00 94.56 88 PRO A O 1
ATOM 703 N N . GLY A 1 89 ? 8.183 5.888 -13.443 1.00 93.00 89 GLY A N 1
ATOM 704 C CA . GLY A 1 89 ? 7.881 7.004 -14.351 1.00 93.00 89 GLY A CA 1
ATOM 705 C C . GLY A 1 89 ? 6.408 7.126 -14.755 1.00 93.00 89 GLY A C 1
ATOM 706 O O . GLY A 1 89 ? 6.134 7.671 -15.819 1.00 93.00 89 GLY A O 1
ATOM 707 N N . GLY A 1 90 ? 5.486 6.534 -13.994 1.00 93.25 90 GLY A N 1
ATOM 708 C CA . GLY A 1 90 ? 4.048 6.590 -14.271 1.00 93.25 90 GLY A CA 1
ATOM 709 C C . GLY A 1 90 ? 3.327 7.759 -13.590 1.00 93.25 90 GLY A C 1
ATOM 710 O O . GLY A 1 90 ? 3.919 8.546 -12.851 1.00 93.25 90 GLY A O 1
ATOM 711 N N . ASP A 1 91 ? 2.014 7.822 -13.807 1.00 92.81 91 ASP A N 1
ATOM 712 C CA . ASP A 1 91 ? 1.131 8.853 -13.251 1.00 92.81 91 ASP A CA 1
ATOM 713 C C . ASP A 1 91 ? 0.564 8.376 -11.905 1.00 92.81 91 ASP A C 1
ATOM 715 O O . ASP A 1 91 ? -0.561 7.881 -11.811 1.00 92.81 91 ASP A O 1
ATOM 719 N N . GLN A 1 92 ? 1.387 8.417 -10.855 1.00 94.19 92 GLN A N 1
ATOM 720 C CA . GLN A 1 92 ? 0.988 7.941 -9.536 1.00 94.19 92 GLN A CA 1
ATOM 721 C C . GLN A 1 92 ? 0.157 8.968 -8.781 1.00 94.19 92 GLN A C 1
ATOM 723 O O . GLN A 1 92 ? 0.560 10.117 -8.628 1.00 94.19 92 GLN A O 1
ATOM 728 N N . GLU A 1 93 ? -0.929 8.482 -8.184 1.00 95.44 93 GLU A N 1
ATOM 729 C CA . GLU A 1 93 ? -1.691 9.167 -7.146 1.00 95.44 93 GLU A CA 1
ATOM 730 C C . GLU A 1 93 ? -1.879 8.222 -5.954 1.00 95.44 93 GLU A C 1
ATOM 732 O O . GLU A 1 93 ? -2.647 7.256 -6.005 1.00 95.44 93 GLU A O 1
ATOM 737 N N . VAL A 1 94 ? -1.157 8.494 -4.868 1.00 96.50 94 VAL A N 1
ATOM 738 C CA . VAL A 1 94 ? -1.257 7.747 -3.611 1.00 96.50 94 VAL A CA 1
ATOM 739 C C . VAL A 1 94 ? -2.051 8.591 -2.629 1.00 96.50 94 VAL A C 1
ATOM 741 O O . VAL A 1 94 ? -1.554 9.593 -2.117 1.00 96.50 94 VAL A O 1
ATOM 744 N N . VAL A 1 95 ? -3.296 8.201 -2.373 1.00 97.12 95 VAL A N 1
ATOM 745 C CA . VAL A 1 95 ? -4.205 8.944 -1.492 1.00 97.12 95 VAL A CA 1
ATOM 746 C C . VAL A 1 95 ? -4.016 8.482 -0.050 1.00 97.12 95 VAL A C 1
ATOM 748 O O . VAL A 1 95 ? -3.894 7.291 0.215 1.00 97.12 95 VAL A O 1
ATOM 751 N N . LEU A 1 96 ? -4.029 9.410 0.909 1.00 98.00 96 LEU A N 1
ATOM 752 C CA . LEU A 1 96 ? -3.965 9.127 2.342 1.00 98.00 96 LEU A CA 1
ATOM 753 C C . LEU A 1 96 ? -5.246 9.620 3.043 1.00 98.00 96 LEU A C 1
ATOM 755 O O . LEU A 1 96 ? -5.237 10.677 3.689 1.00 98.00 96 LEU A O 1
ATOM 759 N N . PRO A 1 97 ? -6.363 8.866 2.946 1.00 97.56 97 PRO A N 1
ATOM 760 C CA . PRO A 1 97 ? -7.668 9.298 3.448 1.00 97.56 97 PRO A CA 1
ATOM 761 C C . PRO A 1 97 ? -7.689 9.673 4.932 1.00 97.56 97 PRO A C 1
ATOM 763 O O . PRO A 1 97 ? -8.430 10.574 5.311 1.00 97.56 97 PRO A O 1
ATOM 766 N N . LEU A 1 98 ? -6.867 9.027 5.769 1.00 97.50 98 LEU A N 1
ATOM 767 C CA . LEU A 1 98 ? -6.812 9.296 7.213 1.00 97.50 98 LEU A CA 1
ATOM 768 C C . LEU A 1 98 ? -6.462 10.754 7.532 1.00 97.50 98 LEU A C 1
ATOM 770 O O . LEU A 1 98 ? -6.927 11.294 8.534 1.00 97.50 98 LEU A O 1
ATOM 774 N N . ILE A 1 99 ? -5.650 11.388 6.686 1.00 97.44 99 ILE A N 1
ATOM 775 C CA . ILE A 1 99 ? -5.194 12.769 6.877 1.00 97.44 99 ILE A CA 1
ATOM 776 C C . ILE A 1 99 ? -5.733 13.735 5.818 1.00 97.44 99 ILE A C 1
ATOM 778 O O . ILE A 1 99 ? -5.541 14.940 5.978 1.00 97.44 99 ILE A O 1
ATOM 782 N N . GLY A 1 100 ? -6.419 13.220 4.790 1.00 97.19 100 GLY A N 1
ATOM 783 C CA . GLY A 1 100 ? -6.989 14.003 3.693 1.00 97.19 100 GLY A CA 1
ATOM 784 C C . GLY A 1 100 ? -5.954 14.536 2.700 1.00 97.19 100 GLY A C 1
ATOM 785 O O . GLY A 1 100 ? -6.186 15.585 2.112 1.00 97.19 100 GLY A O 1
ATOM 786 N N . GLU A 1 101 ? -4.823 13.846 2.539 1.00 98.06 101 GLU A N 1
ATOM 787 C CA . GLU A 1 101 ? -3.696 14.275 1.694 1.00 98.06 101 GLU A CA 1
ATOM 788 C C . GLU A 1 101 ? -3.400 13.254 0.586 1.00 98.06 101 GLU A C 1
ATOM 790 O O . GLU A 1 101 ? -3.935 12.145 0.597 1.00 98.06 101 GLU A O 1
ATOM 795 N N . GLN A 1 102 ? -2.505 13.599 -0.346 1.00 97.69 102 GLN A N 1
ATOM 796 C CA . GLN A 1 102 ? -2.000 12.677 -1.368 1.00 97.69 102 GLN A CA 1
ATOM 797 C C . GLN A 1 102 ? -0.514 12.898 -1.685 1.00 97.69 102 GLN A C 1
ATOM 799 O O . GLN A 1 102 ? 0.055 13.958 -1.403 1.00 97.69 102 GLN A O 1
ATOM 804 N N . LEU A 1 103 ? 0.114 11.892 -2.288 1.00 97.44 103 LEU A N 1
ATOM 805 C CA . LEU A 1 103 ? 1.392 11.996 -2.992 1.00 97.44 103 LEU A CA 1
ATOM 806 C C . LEU A 1 103 ? 1.110 11.817 -4.488 1.00 97.44 103 LEU A C 1
ATOM 808 O O . LEU A 1 103 ? 0.402 10.881 -4.856 1.00 97.44 103 LEU A O 1
ATOM 812 N N . SER A 1 104 ? 1.637 12.707 -5.330 1.00 96.69 104 SER A N 1
ATOM 813 C CA . SER A 1 104 ? 1.392 12.697 -6.777 1.00 96.69 104 SER A CA 1
ATOM 814 C C . SER A 1 104 ? 2.691 12.840 -7.564 1.00 96.69 104 SER A C 1
ATOM 816 O O . SER A 1 104 ? 3.587 13.570 -7.131 1.00 96.69 104 SER A O 1
ATOM 818 N N . SER A 1 105 ? 2.763 12.195 -8.731 1.00 95.31 105 SER A N 1
ATOM 819 C CA . SER A 1 105 ? 3.835 12.409 -9.714 1.00 95.31 105 SER A CA 1
ATOM 820 C C . SER A 1 105 ? 3.909 13.857 -10.224 1.00 95.31 105 SER A C 1
ATOM 822 O O . SER A 1 105 ? 4.967 14.279 -10.684 1.00 95.31 105 SER A O 1
ATOM 824 N N . ASP A 1 106 ? 2.837 14.649 -10.087 1.00 94.94 106 ASP A N 1
ATOM 825 C CA . ASP A 1 106 ? 2.847 16.087 -10.409 1.00 94.94 106 ASP A CA 1
ATOM 826 C C . ASP A 1 106 ? 3.777 16.892 -9.489 1.00 94.94 106 ASP A C 1
ATOM 828 O O . ASP A 1 106 ? 4.342 17.911 -9.887 1.00 94.94 106 ASP A O 1
ATOM 832 N N . ASP A 1 107 ? 3.927 16.437 -8.244 1.00 92.94 107 ASP A N 1
ATOM 833 C CA . ASP A 1 107 ? 4.735 17.095 -7.217 1.00 92.94 107 ASP A CA 1
ATOM 834 C C . ASP A 1 107 ? 6.091 16.402 -7.008 1.00 92.94 107 ASP A C 1
ATOM 836 O O . ASP A 1 107 ? 7.026 17.009 -6.482 1.00 92.94 107 ASP A O 1
ATOM 840 N N . ILE A 1 108 ? 6.187 15.115 -7.358 1.00 93.38 108 ILE A N 1
ATOM 841 C CA . ILE A 1 108 ? 7.285 14.230 -6.967 1.00 93.38 108 ILE A CA 1
ATOM 842 C C . ILE A 1 108 ? 7.840 13.497 -8.189 1.00 93.38 108 ILE A C 1
ATOM 844 O O . ILE A 1 108 ? 7.160 12.696 -8.823 1.00 93.38 108 ILE A O 1
ATOM 848 N N . GLY A 1 109 ? 9.138 13.672 -8.446 1.00 92.19 109 GLY A N 1
ATOM 849 C CA . GLY A 1 109 ? 9.884 12.883 -9.428 1.00 92.19 109 GLY A CA 1
ATOM 850 C C . GLY A 1 109 ? 10.187 11.468 -8.929 1.00 92.19 109 GLY A C 1
ATOM 851 O O . GLY A 1 109 ? 11.340 11.147 -8.645 1.00 92.19 109 GLY A O 1
ATOM 852 N N . PHE A 1 110 ? 9.171 10.607 -8.808 1.00 92.25 110 PHE A N 1
ATOM 853 C CA . PHE A 1 110 ? 9.339 9.219 -8.354 1.00 92.25 110 PHE A CA 1
ATOM 854 C C . PHE A 1 110 ? 10.359 8.432 -9.195 1.00 92.25 110 PHE A C 1
ATOM 856 O O . PHE A 1 110 ? 11.145 7.654 -8.649 1.00 92.25 110 PHE A O 1
ATOM 863 N N . GLY A 1 111 ? 10.402 8.701 -10.504 1.00 91.00 111 GLY A N 1
ATOM 864 C CA . GLY A 1 111 ? 11.400 8.183 -11.440 1.00 91.00 111 GLY A CA 1
ATOM 865 C C . GLY A 1 111 ? 12.829 8.463 -10.990 1.00 91.00 111 GLY A C 1
ATOM 866 O O . GLY A 1 111 ? 13.636 7.541 -10.875 1.00 91.00 111 GLY A O 1
ATOM 867 N N . ASP A 1 112 ? 13.118 9.722 -10.663 1.00 90.19 112 ASP A N 1
ATOM 868 C CA . ASP A 1 112 ? 14.443 10.158 -10.219 1.00 90.19 112 ASP A CA 1
ATOM 869 C C . ASP A 1 112 ? 14.802 9.567 -8.854 1.00 90.19 112 ASP A C 1
ATOM 871 O O . ASP A 1 112 ? 15.946 9.190 -8.610 1.00 90.19 112 ASP A O 1
ATOM 875 N N . VAL A 1 113 ? 13.817 9.428 -7.967 1.00 89.06 113 VAL A N 1
ATOM 876 C CA . VAL A 1 113 ? 13.999 8.833 -6.637 1.00 89.06 113 VAL A CA 1
ATOM 877 C C . VAL A 1 113 ? 14.359 7.354 -6.750 1.00 89.06 113 VAL A C 1
ATOM 879 O O . VAL A 1 113 ? 15.243 6.878 -6.040 1.00 89.06 113 VAL A O 1
ATOM 882 N N . VAL A 1 114 ? 13.719 6.621 -7.659 1.00 88.06 114 VAL A N 1
ATOM 883 C CA . VAL A 1 114 ? 14.029 5.210 -7.911 1.00 88.06 114 VAL A CA 1
ATOM 884 C C . VAL A 1 114 ? 15.359 5.043 -8.659 1.00 88.06 114 VAL A C 1
ATOM 886 O O . VAL A 1 114 ? 16.141 4.149 -8.325 1.00 88.06 114 VAL A O 1
ATOM 889 N N . ALA A 1 115 ? 15.657 5.913 -9.625 1.00 85.62 115 ALA A N 1
ATOM 890 C CA . ALA A 1 115 ? 16.872 5.835 -10.435 1.00 85.62 115 ALA A CA 1
ATOM 891 C C . ALA A 1 115 ? 18.141 6.300 -9.699 1.00 85.62 115 ALA A C 1
ATOM 893 O O . ALA A 1 115 ? 19.200 5.687 -9.854 1.00 85.62 115 ALA A O 1
ATOM 894 N N . TYR A 1 116 ? 18.043 7.376 -8.916 1.00 80.06 116 TYR A N 1
ATOM 895 C CA . TYR A 1 116 ? 19.183 8.110 -8.349 1.00 80.06 116 TYR A CA 1
ATOM 896 C C . TYR A 1 116 ? 19.094 8.349 -6.845 1.00 80.06 116 TYR A C 1
ATOM 898 O O . TYR A 1 116 ? 20.065 8.829 -6.251 1.00 80.06 116 TYR A O 1
ATOM 906 N N . GLY A 1 117 ? 17.957 8.037 -6.218 1.00 68.38 117 GLY A N 1
ATOM 907 C CA . GLY A 1 117 ? 17.842 8.060 -4.765 1.00 68.38 117 GLY A CA 1
ATOM 908 C C . GLY A 1 117 ? 18.865 7.126 -4.124 1.00 68.38 117 GLY A C 1
ATOM 909 O O . GLY A 1 117 ? 19.573 6.380 -4.799 1.00 68.38 117 GLY A O 1
ATOM 910 N N . SER A 1 118 ? 18.966 7.160 -2.799 1.00 54.78 118 SER A N 1
ATOM 911 C CA . SER A 1 118 ? 19.948 6.417 -2.002 1.00 54.78 118 SER A CA 1
ATOM 912 C C . SER A 1 118 ? 19.741 4.891 -2.015 1.00 54.78 118 SER A C 1
ATOM 914 O O . SER A 1 118 ? 19.654 4.276 -0.960 1.00 54.78 118 SER A O 1
ATOM 916 N N . GLY A 1 119 ? 19.634 4.272 -3.198 1.00 50.34 119 GLY A N 1
ATOM 917 C CA . GLY A 1 119 ? 20.278 3.031 -3.653 1.00 50.34 119 GLY A CA 1
ATOM 918 C C . GLY A 1 119 ? 20.135 1.765 -2.813 1.00 50.34 119 GLY A C 1
ATOM 919 O O . GLY A 1 119 ? 20.827 0.788 -3.072 1.00 50.34 119 GLY A O 1
ATOM 920 N N . THR A 1 120 ? 19.288 1.767 -1.792 1.00 60.12 120 THR A N 1
ATOM 921 C CA . THR A 1 120 ? 19.223 0.724 -0.757 1.00 60.12 120 THR A CA 1
ATOM 922 C C . THR A 1 120 ? 17.892 -0.027 -0.768 1.00 60.12 120 THR A C 1
ATOM 924 O O . THR A 1 120 ? 17.632 -0.838 0.115 1.00 60.12 120 THR A O 1
ATOM 927 N N . GLY A 1 121 ? 17.051 0.212 -1.779 1.00 71.12 121 GLY A N 1
ATOM 928 C CA . GLY A 1 121 ? 15.755 -0.443 -1.938 1.00 71.12 121 GLY A CA 1
ATOM 929 C C . GLY A 1 121 ? 15.815 -1.770 -2.697 1.00 71.12 121 GLY A C 1
ATOM 930 O O . GLY A 1 121 ? 16.754 -2.050 -3.442 1.00 71.12 121 GLY A O 1
ATOM 931 N N . GLN A 1 122 ? 14.775 -2.580 -2.522 1.00 86.06 122 GLN A N 1
ATOM 932 C CA . GLN A 1 122 ? 14.421 -3.674 -3.426 1.00 86.06 122 GLN A CA 1
ATOM 933 C C . GLN A 1 122 ? 13.169 -3.260 -4.202 1.00 86.06 122 GLN A C 1
ATOM 935 O O . GLN A 1 122 ? 12.329 -2.528 -3.680 1.00 86.06 122 GLN A O 1
ATOM 940 N N . GLY A 1 123 ? 13.066 -3.708 -5.447 1.00 90.69 123 GLY A N 1
ATOM 941 C CA . GLY A 1 123 ? 11.866 -3.550 -6.253 1.00 90.69 123 GLY A CA 1
ATOM 942 C C . GLY A 1 123 ? 10.776 -4.511 -5.777 1.00 90.69 123 GLY A C 1
ATOM 943 O O . GLY A 1 123 ? 11.081 -5.491 -5.087 1.00 90.69 123 GLY A O 1
ATOM 944 N N . PRO A 1 124 ? 9.510 -4.272 -6.153 1.00 96.00 124 PRO A N 1
ATOM 945 C CA . PRO A 1 124 ? 8.421 -5.161 -5.789 1.00 96.00 124 PRO A CA 1
ATOM 946 C C . PRO A 1 124 ? 8.678 -6.599 -6.239 1.00 96.00 124 PRO A C 1
ATOM 948 O O . PRO A 1 124 ? 9.099 -6.856 -7.368 1.00 96.00 124 PRO A O 1
ATOM 951 N N . SER A 1 125 ? 8.409 -7.536 -5.337 1.00 97.56 125 SER A N 1
ATOM 952 C CA . SER A 1 125 ? 8.471 -8.979 -5.571 1.00 97.56 125 SER A CA 1
ATOM 953 C C . SER A 1 125 ? 7.068 -9.587 -5.551 1.00 97.56 125 SER A C 1
ATOM 955 O O . SER A 1 125 ? 6.099 -8.929 -5.164 1.00 97.56 125 SER A O 1
ATOM 957 N N . ALA A 1 126 ? 6.945 -10.873 -5.882 1.00 98.25 126 ALA A N 1
ATOM 958 C CA . ALA A 1 126 ? 5.686 -11.600 -5.726 1.00 98.25 126 ALA A CA 1
ATOM 959 C C . ALA A 1 126 ? 5.184 -11.569 -4.271 1.00 98.25 126 ALA A C 1
ATOM 961 O O . ALA A 1 126 ? 3.981 -11.472 -4.041 1.00 98.25 126 ALA A O 1
ATOM 962 N N . ARG A 1 127 ? 6.092 -11.551 -3.281 1.00 97.88 127 ARG A N 1
ATOM 963 C CA . ARG A 1 127 ? 5.726 -11.367 -1.872 1.00 97.88 127 ARG A CA 1
ATOM 964 C C . ARG A 1 127 ? 5.116 -9.991 -1.613 1.00 97.88 127 ARG A C 1
ATOM 966 O O . ARG A 1 127 ? 4.080 -9.903 -0.960 1.00 97.88 127 ARG A O 1
ATOM 973 N N . THR A 1 128 ? 5.723 -8.936 -2.159 1.00 97.81 128 THR A N 1
ATOM 974 C CA . THR A 1 128 ? 5.200 -7.562 -2.079 1.00 97.81 128 THR A CA 1
ATOM 975 C C . THR A 1 128 ? 3.787 -7.485 -2.658 1.00 97.81 128 THR A C 1
ATOM 977 O O . THR A 1 128 ? 2.896 -6.894 -2.048 1.00 97.81 128 THR A O 1
ATOM 980 N N . TRP A 1 129 ? 3.559 -8.139 -3.800 1.00 98.50 129 TRP A N 1
ATOM 981 C CA . TRP A 1 129 ? 2.238 -8.225 -4.418 1.00 98.50 129 TRP A CA 1
ATOM 982 C C . TRP A 1 129 ? 1.232 -8.972 -3.542 1.00 98.50 129 TRP A C 1
ATOM 984 O O . TRP A 1 129 ? 0.127 -8.477 -3.349 1.00 98.50 129 TRP A O 1
ATOM 994 N N . LEU A 1 130 ? 1.601 -10.126 -2.972 1.00 98.62 130 LEU A N 1
ATOM 995 C CA . LEU A 1 130 ? 0.715 -10.919 -2.111 1.00 98.62 130 LEU A CA 1
ATOM 996 C C . LEU A 1 130 ? 0.295 -10.151 -0.857 1.00 98.62 130 LEU A C 1
ATOM 998 O O . LEU A 1 130 ? -0.883 -10.161 -0.496 1.00 98.62 130 LEU A O 1
ATOM 1002 N N . ASP A 1 131 ? 1.244 -9.464 -0.220 1.00 98.12 131 ASP A N 1
ATOM 1003 C CA . ASP A 1 131 ? 0.957 -8.608 0.929 1.00 98.12 131 ASP A CA 1
ATOM 1004 C C . ASP A 1 131 ? 0.008 -7.468 0.526 1.00 98.12 131 ASP A C 1
ATOM 1006 O O . ASP A 1 131 ? -1.013 -7.249 1.178 1.00 98.12 131 ASP A O 1
ATOM 1010 N N . THR A 1 132 ? 0.287 -6.795 -0.595 1.00 98.50 132 THR A N 1
ATOM 1011 C CA . THR A 1 132 ? -0.555 -5.706 -1.119 1.00 98.50 132 THR A CA 1
ATOM 1012 C C . THR A 1 132 ? -1.965 -6.189 -1.446 1.00 98.50 132 THR A C 1
ATOM 1014 O O . THR A 1 132 ? -2.943 -5.559 -1.044 1.00 98.50 132 THR A O 1
ATOM 1017 N N . PHE A 1 133 ? -2.092 -7.333 -2.123 1.00 98.38 133 PHE A N 1
ATOM 1018 C CA . PHE A 1 133 ? -3.371 -7.955 -2.445 1.00 98.38 133 PHE A CA 1
ATOM 1019 C C . PHE A 1 133 ? -4.166 -8.264 -1.173 1.00 98.38 133 PHE A C 1
ATOM 1021 O O . PHE A 1 133 ? -5.337 -7.900 -1.079 1.00 98.38 133 PHE A O 1
ATOM 1028 N N . ALA A 1 134 ? -3.534 -8.871 -0.164 1.00 98.19 134 ALA A N 1
ATOM 1029 C CA . ALA A 1 134 ? -4.191 -9.181 1.101 1.00 98.19 134 ALA A CA 1
ATOM 1030 C C . ALA A 1 134 ? -4.715 -7.916 1.802 1.00 98.19 134 ALA A C 1
ATOM 1032 O O . ALA A 1 134 ? -5.874 -7.879 2.222 1.00 98.19 134 ALA A O 1
ATOM 1033 N N . VAL A 1 135 ? -3.905 -6.856 1.876 1.00 98.12 135 VAL A N 1
ATOM 1034 C CA . VAL A 1 135 ? -4.316 -5.582 2.487 1.00 98.12 135 VAL A CA 1
ATOM 1035 C C . VAL A 1 135 ? -5.429 -4.909 1.669 1.00 98.12 135 VAL A C 1
ATOM 1037 O O . VAL A 1 135 ? -6.403 -4.413 2.244 1.00 98.12 135 VAL A O 1
ATOM 1040 N N . CYS A 1 136 ? -5.371 -4.954 0.335 1.00 97.94 136 CYS A N 1
ATOM 1041 C CA . CYS A 1 136 ? -6.434 -4.450 -0.544 1.00 97.94 136 CYS A CA 1
ATOM 1042 C C . CYS A 1 136 ? -7.753 -5.222 -0.376 1.00 97.94 136 CYS A C 1
ATOM 1044 O O . CYS A 1 136 ? -8.826 -4.622 -0.413 1.00 97.94 136 CYS A O 1
ATOM 1046 N N . VAL A 1 137 ? -7.698 -6.539 -0.163 1.00 97.38 137 VAL A N 1
ATOM 1047 C CA . VAL A 1 137 ? -8.889 -7.362 0.097 1.00 97.38 137 VAL A CA 1
ATOM 1048 C C . VAL A 1 137 ? -9.506 -7.011 1.448 1.00 97.38 137 VAL A C 1
ATOM 1050 O O . VAL A 1 137 ? -10.707 -6.757 1.518 1.00 97.38 137 VAL A O 1
ATOM 1053 N N . VAL A 1 138 ? -8.704 -6.962 2.517 1.00 95.56 138 VAL A N 1
ATOM 1054 C CA . VAL A 1 138 ? -9.213 -6.718 3.879 1.00 95.56 138 VAL A CA 1
ATOM 1055 C C . VAL A 1 138 ? -9.722 -5.281 4.049 1.00 95.56 138 VAL A C 1
ATOM 1057 O O . VAL A 1 138 ? -10.700 -5.061 4.760 1.00 95.56 138 VAL A O 1
ATOM 1060 N N . SER A 1 139 ? -9.113 -4.308 3.366 1.00 95.75 139 SER A N 1
ATOM 1061 C CA . SER A 1 139 ? -9.591 -2.915 3.330 1.00 95.75 139 SER A CA 1
ATOM 1062 C C . SER A 1 139 ? -10.798 -2.693 2.411 1.00 95.75 139 SER A C 1
ATOM 1064 O O . SER A 1 139 ? -11.448 -1.652 2.496 1.00 95.75 139 SER A O 1
ATOM 1066 N N . GLY A 1 140 ? -11.092 -3.642 1.517 1.00 95.75 140 GLY A N 1
ATOM 1067 C CA . GLY A 1 140 ? -12.090 -3.499 0.458 1.00 95.75 140 GLY A CA 1
ATOM 1068 C C . GLY A 1 140 ? -11.623 -2.683 -0.754 1.00 95.75 140 GLY A C 1
ATOM 1069 O O . GLY A 1 140 ? -12.376 -2.588 -1.722 1.00 95.75 140 GLY A O 1
ATOM 1070 N N . LEU A 1 141 ? -10.396 -2.142 -0.745 1.00 96.12 141 LEU A N 1
ATOM 1071 C CA . LEU A 1 141 ? -9.837 -1.348 -1.846 1.00 96.12 141 LEU A CA 1
ATOM 1072 C C . LEU A 1 141 ? -9.763 -2.133 -3.165 1.00 96.12 141 LEU A C 1
ATOM 1074 O O . LEU A 1 141 ? -9.906 -1.552 -4.236 1.00 96.12 141 LEU A O 1
ATOM 1078 N N . VAL A 1 142 ? -9.621 -3.462 -3.101 1.00 96.00 142 VAL A N 1
ATOM 1079 C CA . VAL A 1 142 ? -9.610 -4.334 -4.291 1.00 96.00 142 VAL A CA 1
ATOM 1080 C C . VAL A 1 142 ? -10.879 -4.197 -5.151 1.00 96.00 142 VAL A C 1
ATOM 1082 O O . VAL A 1 142 ? -10.829 -4.408 -6.362 1.00 96.00 142 VAL A O 1
ATOM 1085 N N . TRP A 1 143 ? -12.006 -3.812 -4.542 1.00 95.06 143 TRP A N 1
ATOM 1086 C CA . TRP A 1 143 ? -13.308 -3.659 -5.199 1.00 95.06 143 TRP A CA 1
ATOM 1087 C C . TRP A 1 143 ? -13.577 -2.239 -5.712 1.00 95.06 143 TRP A C 1
ATOM 1089 O O . TRP A 1 143 ? -14.684 -1.958 -6.178 1.00 95.06 143 TRP A O 1
ATOM 1099 N N . ASP A 1 144 ? -12.598 -1.333 -5.628 1.00 93.94 144 ASP A N 1
ATOM 1100 C CA . ASP A 1 144 ? -12.711 0.015 -6.181 1.00 93.94 144 ASP A CA 1
ATOM 1101 C C . ASP A 1 144 ? -12.699 -0.046 -7.718 1.00 93.94 144 ASP A C 1
ATOM 1103 O O . ASP A 1 144 ? -11.657 -0.060 -8.377 1.00 93.94 144 ASP A O 1
ATOM 1107 N N . TRP A 1 145 ? -13.902 -0.145 -8.289 1.00 89.94 145 TRP A N 1
ATOM 1108 C CA . TRP A 1 145 ? -14.129 -0.286 -9.726 1.00 89.94 145 TRP A CA 1
ATOM 1109 C C . TRP A 1 145 ? -13.837 0.997 -10.503 1.00 89.94 145 TRP A C 1
ATOM 1111 O O . TRP A 1 145 ? -13.558 0.920 -11.696 1.00 89.94 145 TRP A O 1
ATOM 1121 N N . GLN A 1 146 ? -13.892 2.164 -9.853 1.00 92.88 146 GLN A N 1
ATOM 1122 C CA . GLN A 1 146 ? -13.588 3.441 -10.501 1.00 92.88 146 GLN A CA 1
ATOM 1123 C C . GLN A 1 146 ? -12.097 3.545 -10.804 1.00 92.88 146 GLN A C 1
ATOM 1125 O O . GLN A 1 146 ? -11.719 4.037 -11.863 1.00 92.88 146 GLN A O 1
ATOM 1130 N N . ARG A 1 147 ? -11.263 3.025 -9.896 1.00 93.88 147 ARG A N 1
ATOM 1131 C CA . ARG A 1 147 ? -9.803 2.969 -10.047 1.00 93.88 147 ARG A CA 1
ATOM 1132 C C . ARG A 1 147 ? -9.292 1.615 -10.538 1.00 93.88 147 ARG A C 1
ATOM 1134 O O . ARG A 1 147 ? -8.087 1.424 -10.629 1.00 93.88 147 ARG A O 1
ATOM 1141 N N . VAL A 1 148 ? -10.199 0.680 -10.840 1.00 94.94 148 VAL A N 1
ATOM 1142 C CA . VAL A 1 148 ? -9.919 -0.665 -11.374 1.00 94.94 148 VAL A CA 1
ATOM 1143 C C . VAL A 1 148 ? -8.817 -1.426 -10.616 1.00 94.94 148 VAL A C 1
ATOM 1145 O O . VAL A 1 148 ? -8.071 -2.203 -11.205 1.00 94.94 148 VAL A O 1
ATOM 1148 N N . ILE A 1 149 ? -8.735 -1.252 -9.291 1.00 95.19 149 ILE A N 1
ATOM 1149 C CA . ILE A 1 149 ? -7.595 -1.706 -8.471 1.00 95.19 149 ILE A CA 1
ATOM 1150 C C . ILE A 1 149 ? -7.352 -3.213 -8.589 1.00 95.19 149 ILE A C 1
ATOM 1152 O O . ILE A 1 149 ? -6.223 -3.645 -8.816 1.00 95.19 149 ILE A O 1
ATOM 1156 N N . GLY A 1 150 ? -8.408 -4.026 -8.483 1.00 94.31 150 GLY A N 1
ATOM 1157 C CA . GLY A 1 150 ? -8.294 -5.477 -8.643 1.00 94.31 150 GLY A CA 1
ATOM 1158 C C . GLY A 1 150 ? -7.741 -5.891 -10.011 1.00 94.31 150 GLY A C 1
ATOM 1159 O O . GLY A 1 150 ? -6.937 -6.817 -10.085 1.00 94.31 150 GLY A O 1
ATOM 1160 N N . LEU A 1 151 ? -8.110 -5.171 -11.078 1.00 95.25 151 LEU A N 1
ATOM 1161 C CA . LEU A 1 151 ? -7.593 -5.423 -12.424 1.00 95.25 151 LEU A CA 1
ATOM 1162 C C . LEU A 1 151 ? -6.142 -4.964 -12.570 1.00 95.25 151 LEU A C 1
ATOM 1164 O O . LEU A 1 151 ? -5.368 -5.682 -13.188 1.00 95.25 151 LEU A O 1
ATOM 1168 N N . LEU A 1 152 ? -5.750 -3.830 -11.980 1.00 95.75 152 LEU A N 1
ATOM 1169 C CA . LEU A 1 152 ? -4.349 -3.386 -11.980 1.00 95.75 152 LEU A CA 1
ATOM 1170 C C . LEU A 1 152 ? -3.446 -4.408 -11.275 1.00 95.75 152 LEU A C 1
ATOM 1172 O O . LEU A 1 152 ? -2.378 -4.755 -11.780 1.00 95.75 152 LEU A O 1
ATOM 1176 N N . LEU A 1 153 ? -3.900 -4.957 -10.141 1.00 97.19 153 LEU A N 1
ATOM 1177 C CA . LEU A 1 153 ? -3.193 -6.029 -9.434 1.00 97.19 153 LEU A CA 1
ATOM 1178 C C . LEU A 1 153 ? -2.952 -7.239 -10.345 1.00 97.19 153 LEU A C 1
ATOM 1180 O O . LEU A 1 153 ? -1.810 -7.690 -10.443 1.00 97.19 153 LEU A O 1
ATOM 1184 N N . SER A 1 154 ? -3.976 -7.742 -11.038 1.00 96.69 154 SER A N 1
ATOM 1185 C CA . SER A 1 154 ? -3.845 -8.946 -11.871 1.00 96.69 154 SER A CA 1
ATOM 1186 C C . SER A 1 154 ? -3.171 -8.714 -13.227 1.00 96.69 154 SER A C 1
ATOM 1188 O O . SER A 1 154 ? -2.461 -9.596 -13.714 1.00 96.69 154 SER A O 1
ATOM 1190 N N . SER A 1 155 ? -3.418 -7.563 -13.853 1.00 96.06 155 SER A N 1
ATOM 1191 C CA . SER A 1 155 ? -3.137 -7.317 -15.276 1.00 96.06 155 SER A CA 1
ATOM 1192 C C . SER A 1 155 ? -1.911 -6.445 -15.520 1.00 96.06 155 SER A C 1
ATOM 1194 O O . SER A 1 155 ? -1.306 -6.569 -16.582 1.00 96.06 155 SER A O 1
ATOM 1196 N N . ASP A 1 156 ? -1.501 -5.639 -14.538 1.00 96.06 156 ASP A N 1
ATOM 1197 C CA . ASP A 1 156 ? -0.395 -4.692 -14.701 1.00 96.06 156 ASP A CA 1
ATOM 1198 C C . ASP A 1 156 ? 0.755 -5.069 -13.761 1.00 96.06 156 ASP A C 1
ATOM 1200 O O . ASP A 1 156 ? 1.851 -5.418 -14.208 1.00 96.06 156 ASP A O 1
ATOM 1204 N N . TYR A 1 157 ? 0.497 -5.093 -12.449 1.00 97.38 157 TYR A N 1
ATOM 1205 C CA . TYR A 1 157 ? 1.542 -5.329 -11.450 1.00 97.38 157 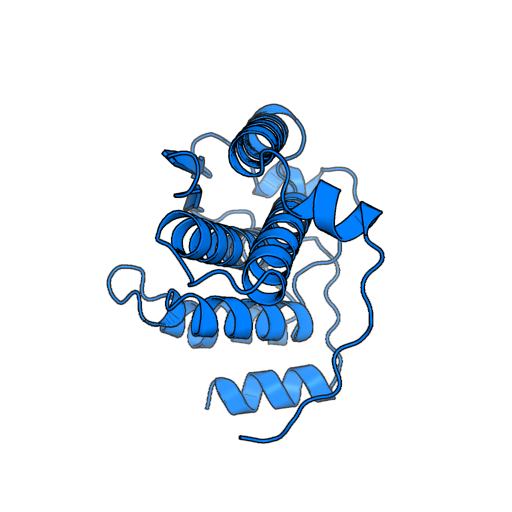TYR A CA 1
ATOM 1206 C C . TYR A 1 157 ? 2.037 -6.781 -11.435 1.00 97.38 157 TYR A C 1
ATOM 1208 O O . TYR A 1 157 ? 3.246 -7.017 -11.410 1.00 97.38 157 TYR A O 1
ATOM 1216 N N . ALA A 1 158 ? 1.139 -7.775 -11.473 1.00 97.94 158 ALA A N 1
ATOM 1217 C CA . ALA A 1 158 ? 1.553 -9.181 -11.451 1.00 97.94 158 ALA A CA 1
ATOM 1218 C C . ALA A 1 158 ? 2.377 -9.597 -12.690 1.00 97.94 158 ALA A C 1
ATOM 1220 O O . ALA A 1 158 ? 3.332 -10.365 -12.528 1.00 97.94 158 ALA A O 1
ATOM 1221 N N . PRO A 1 159 ? 2.060 -9.154 -13.925 1.00 97.56 159 PRO A N 1
ATOM 1222 C CA . PRO A 1 159 ? 2.941 -9.353 -15.077 1.00 97.56 159 PRO A CA 1
ATOM 1223 C C . PRO A 1 159 ? 4.270 -8.607 -14.945 1.00 97.56 159 PRO A C 1
ATOM 1225 O O . PRO A 1 159 ? 5.314 -9.233 -15.104 1.00 97.56 159 PRO A O 1
ATOM 1228 N N . ALA A 1 160 ? 4.258 -7.328 -14.550 1.00 97.62 160 ALA A N 1
ATOM 1229 C CA . ALA A 1 160 ? 5.492 -6.560 -14.377 1.00 97.62 160 ALA A CA 1
ATOM 1230 C C . ALA A 1 160 ? 6.455 -7.230 -13.382 1.00 97.62 160 ALA A C 1
ATOM 1232 O O . ALA A 1 160 ? 7.650 -7.323 -13.646 1.00 97.62 160 AL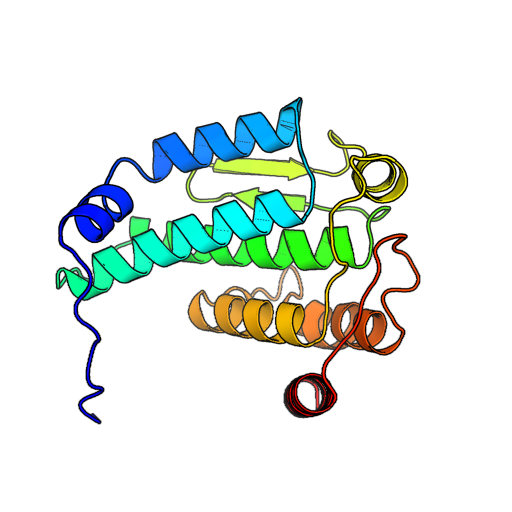A A O 1
ATOM 1233 N N . ILE A 1 161 ? 5.947 -7.768 -12.270 1.00 97.75 161 ILE A N 1
ATOM 1234 C CA . ILE A 1 161 ? 6.755 -8.511 -11.293 1.00 97.75 161 ILE A CA 1
ATOM 1235 C C . ILE A 1 161 ? 7.290 -9.828 -11.863 1.00 97.75 161 ILE A C 1
ATOM 1237 O O . ILE A 1 161 ? 8.442 -10.177 -11.599 1.00 97.75 161 ILE A O 1
ATOM 1241 N N . ARG A 1 162 ? 6.488 -10.565 -12.645 1.00 96.50 162 ARG A N 1
ATOM 1242 C CA . ARG A 1 162 ? 6.939 -11.799 -13.317 1.00 96.50 162 ARG A CA 1
ATOM 1243 C C . ARG A 1 162 ? 8.099 -11.536 -14.271 1.00 96.50 162 ARG A C 1
ATOM 1245 O O . ARG A 1 162 ? 9.028 -12.338 -14.320 1.00 96.50 162 ARG A O 1
ATOM 1252 N N . ASP A 1 163 ? 8.066 -10.393 -14.943 1.00 95.94 163 ASP A N 1
ATOM 1253 C CA . ASP A 1 163 ? 9.099 -9.962 -15.884 1.00 95.94 163 ASP A CA 1
ATOM 1254 C C . ASP A 1 163 ? 10.292 -9.272 -15.194 1.00 95.94 163 ASP A C 1
ATOM 1256 O O . ASP A 1 163 ? 11.213 -8.801 -15.860 1.00 95.94 163 ASP A O 1
ATOM 1260 N N . GLY A 1 164 ? 10.312 -9.235 -13.856 1.00 94.75 164 GLY A N 1
ATOM 1261 C CA . GLY A 1 164 ? 11.415 -8.676 -13.076 1.00 94.75 164 GLY A CA 1
ATOM 1262 C C . GLY A 1 164 ? 11.417 -7.148 -13.002 1.00 94.75 164 GLY A C 1
ATOM 1263 O O . GLY A 1 164 ? 12.491 -6.560 -12.955 1.00 94.75 164 GLY A O 1
ATOM 1264 N N . VAL A 1 165 ? 10.231 -6.528 -12.980 1.00 95.38 165 VAL A N 1
ATOM 1265 C CA . VAL A 1 165 ? 9.969 -5.074 -12.911 1.00 95.38 165 VAL A CA 1
ATOM 1266 C C . VAL A 1 165 ? 10.703 -4.271 -13.997 1.00 95.38 165 VAL A C 1
ATOM 1268 O O . VAL A 1 165 ? 11.534 -3.418 -13.694 1.00 95.38 165 VAL A O 1
ATOM 1271 N N . PRO A 1 166 ? 10.386 -4.490 -15.288 1.00 95.50 166 PRO A N 1
ATOM 1272 C CA . PRO A 1 166 ? 11.204 -4.024 -16.415 1.00 95.50 166 PRO A CA 1
ATOM 1273 C C . PRO A 1 166 ? 11.330 -2.497 -16.547 1.00 95.50 166 PRO A C 1
ATOM 1275 O O . PRO A 1 166 ? 12.208 -2.017 -17.262 1.00 95.50 166 PRO A O 1
ATOM 1278 N N . TYR A 1 167 ? 10.471 -1.730 -15.873 1.00 94.06 167 TYR A N 1
ATOM 1279 C CA . TYR A 1 167 ? 10.478 -0.263 -15.890 1.00 94.06 167 TYR A CA 1
ATOM 1280 C C . TYR A 1 167 ? 11.179 0.355 -14.674 1.00 94.06 167 TYR A C 1
ATOM 1282 O O . TYR A 1 167 ? 11.222 1.577 -14.545 1.00 94.06 167 TYR A O 1
ATOM 1290 N N . SER A 1 168 ? 11.718 -0.474 -13.780 1.00 92.88 168 SER A N 1
ATOM 1291 C CA . SER A 1 168 ? 12.363 -0.057 -12.540 1.00 92.88 168 SER A CA 1
ATOM 1292 C C . SER A 1 168 ? 13.849 -0.385 -12.556 1.00 92.88 168 SER A C 1
ATOM 1294 O O . SER A 1 168 ? 14.279 -1.418 -13.062 1.00 92.88 168 SER A O 1
ATOM 1296 N N . THR A 1 169 ? 14.655 0.493 -11.967 1.00 92.06 169 THR A N 1
ATOM 1297 C CA . THR A 1 169 ? 16.086 0.249 -11.725 1.00 92.06 169 THR A CA 1
ATOM 1298 C C . THR A 1 169 ? 16.328 -0.561 -10.452 1.00 92.06 169 THR A C 1
ATOM 1300 O O . THR A 1 169 ? 17.463 -0.969 -10.192 1.00 92.06 169 THR A O 1
ATOM 1303 N N . LEU A 1 170 ? 15.291 -0.787 -9.637 1.00 89.81 170 LEU A N 1
ATOM 1304 C CA . LEU A 1 170 ? 15.417 -1.530 -8.391 1.00 89.81 170 LEU A CA 1
ATOM 1305 C C . LEU A 1 170 ? 15.579 -3.032 -8.663 1.00 89.81 170 LEU A C 1
ATOM 1307 O O . LEU A 1 170 ? 14.848 -3.600 -9.475 1.00 89.81 170 LEU A O 1
ATOM 1311 N N . PRO A 1 171 ? 16.473 -3.724 -7.938 1.00 90.88 171 PRO A N 1
ATOM 1312 C CA . PRO A 1 171 ? 16.575 -5.172 -8.040 1.00 90.88 171 PRO A CA 1
ATOM 1313 C C . PRO A 1 171 ? 15.297 -5.833 -7.510 1.00 90.88 171 PRO A C 1
ATOM 1315 O O . PRO A 1 171 ? 14.899 -5.578 -6.376 1.00 90.88 171 PRO A O 1
ATOM 1318 N N . SER A 1 172 ? 14.684 -6.717 -8.297 1.00 92.75 172 SER A N 1
ATOM 1319 C CA . SER A 1 172 ? 13.550 -7.542 -7.865 1.00 92.75 172 SER A CA 1
ATOM 1320 C C . SER A 1 172 ? 13.893 -9.023 -7.941 1.00 92.75 172 SER A C 1
ATOM 1322 O O . SER A 1 172 ? 14.493 -9.505 -8.905 1.00 92.75 172 SER A O 1
ATOM 1324 N N . ARG A 1 173 ? 13.522 -9.758 -6.892 1.00 94.25 173 ARG A N 1
ATOM 1325 C CA . ARG A 1 173 ? 13.617 -11.216 -6.827 1.00 94.25 173 ARG A CA 1
ATOM 1326 C C . ARG A 1 173 ? 12.382 -11.754 -6.136 1.00 94.25 173 ARG A C 1
ATOM 1328 O O . ARG A 1 173 ? 12.019 -11.284 -5.064 1.00 94.25 173 ARG A O 1
ATOM 1335 N N . SER A 1 174 ? 11.778 -12.764 -6.743 1.00 96.12 174 SER A N 1
ATOM 1336 C CA . SER A 1 174 ? 10.605 -13.436 -6.195 1.00 96.12 174 SER A CA 1
ATOM 1337 C C . SER A 1 174 ? 10.938 -14.882 -5.863 1.00 96.12 174 SER A C 1
ATOM 1339 O O . SER A 1 174 ? 11.618 -15.555 -6.642 1.00 96.12 174 SER A O 1
ATOM 1341 N N . ASP A 1 175 ? 10.449 -15.360 -4.721 1.00 97.00 175 ASP A N 1
ATOM 1342 C CA . ASP A 1 175 ? 10.484 -16.783 -4.403 1.00 97.00 175 ASP A CA 1
ATOM 1343 C C . ASP A 1 175 ? 9.540 -17.547 -5.357 1.00 97.00 175 ASP A C 1
ATOM 1345 O O . ASP A 1 175 ? 8.437 -17.063 -5.645 1.00 97.00 175 ASP A O 1
ATOM 1349 N N . PRO A 1 176 ? 9.929 -18.730 -5.871 1.00 97.19 176 PRO A N 1
ATOM 1350 C CA . PRO A 1 176 ? 9.062 -19.537 -6.726 1.00 97.19 176 PRO A CA 1
ATOM 1351 C C . PRO A 1 176 ? 7.693 -19.867 -6.111 1.00 97.19 176 PRO A C 1
ATOM 1353 O O . PRO A 1 176 ? 6.703 -19.932 -6.841 1.00 97.19 176 PRO A O 1
ATOM 1356 N N . ALA A 1 177 ? 7.613 -20.063 -4.792 1.00 97.75 177 ALA A N 1
ATOM 1357 C CA . ALA A 1 177 ? 6.355 -20.331 -4.101 1.00 97.75 177 ALA A CA 1
ATOM 1358 C C . ALA A 1 177 ? 5.434 -19.103 -4.108 1.00 97.75 177 ALA A C 1
ATOM 1360 O O . ALA A 1 177 ? 4.238 -19.234 -4.378 1.00 97.75 177 ALA A O 1
ATOM 1361 N N . ASP A 1 178 ? 5.992 -17.911 -3.890 1.00 98.31 178 ASP A N 1
ATOM 1362 C CA . ASP A 1 178 ? 5.230 -16.662 -3.945 1.00 98.31 178 ASP A CA 1
ATOM 1363 C C . ASP A 1 178 ? 4.748 -16.368 -5.374 1.00 98.31 178 ASP A C 1
ATOM 1365 O O . ASP A 1 178 ? 3.603 -15.962 -5.568 1.00 98.31 178 ASP A O 1
ATOM 1369 N N . LEU A 1 179 ? 5.571 -16.643 -6.396 1.00 97.62 179 LEU A N 1
ATOM 1370 C CA . LEU A 1 179 ? 5.159 -16.534 -7.803 1.00 97.62 179 LEU A CA 1
ATOM 1371 C C . LEU A 1 179 ? 3.991 -17.466 -8.133 1.00 97.62 179 LEU A C 1
ATOM 1373 O O . LEU A 1 179 ? 3.054 -17.057 -8.820 1.00 97.62 179 LEU A O 1
ATOM 1377 N N . ALA A 1 180 ? 4.030 -18.707 -7.642 1.00 97.62 180 ALA A N 1
ATOM 1378 C CA . ALA A 1 180 ? 2.946 -19.662 -7.839 1.00 97.62 180 ALA A CA 1
ATOM 1379 C C . ALA A 1 180 ? 1.653 -19.202 -7.146 1.00 97.62 180 ALA A C 1
ATOM 1381 O O . ALA A 1 180 ? 0.581 -19.272 -7.747 1.00 97.62 180 ALA A O 1
ATOM 1382 N N . ALA A 1 181 ? 1.749 -18.688 -5.916 1.00 98.19 181 ALA A N 1
ATOM 1383 C CA . ALA A 1 181 ? 0.602 -18.161 -5.180 1.00 98.19 181 ALA A CA 1
ATOM 1384 C C . ALA A 1 181 ? -0.004 -16.923 -5.860 1.00 98.19 181 ALA A C 1
ATOM 1386 O O . ALA A 1 181 ? -1.217 -16.868 -6.058 1.00 98.19 181 ALA A O 1
ATOM 1387 N N . MET A 1 182 ? 0.829 -15.967 -6.283 1.00 98.19 182 MET A N 1
ATOM 1388 C CA . MET A 1 182 ? 0.390 -14.800 -7.055 1.00 98.19 182 MET A CA 1
ATOM 1389 C C . MET A 1 182 ? -0.295 -15.234 -8.356 1.00 98.19 182 MET A C 1
AT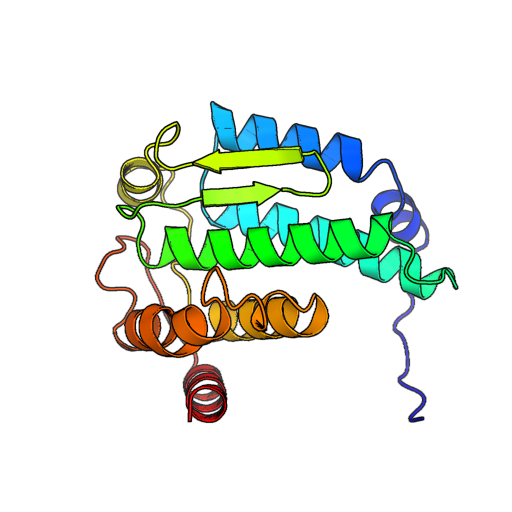OM 1391 O O . MET A 1 182 ? -1.380 -14.752 -8.671 1.00 98.19 182 MET A O 1
ATOM 1395 N N . GLY A 1 183 ? 0.297 -16.186 -9.084 1.00 96.94 183 GLY A N 1
ATOM 1396 C CA . GLY A 1 183 ? -0.277 -16.731 -10.313 1.00 96.94 183 GLY A CA 1
ATOM 1397 C C . GLY A 1 183 ? -1.648 -17.377 -10.100 1.00 96.94 183 GLY A C 1
ATOM 1398 O O . GLY A 1 183 ? -2.550 -17.147 -10.898 1.00 96.94 183 GLY A O 1
ATOM 1399 N N . ALA A 1 184 ? -1.829 -18.123 -9.008 1.00 96.81 184 ALA A N 1
ATOM 1400 C CA . ALA A 1 184 ? -3.109 -18.743 -8.666 1.00 96.81 184 ALA A CA 1
ATOM 1401 C C . ALA A 1 184 ? -4.201 -17.721 -8.308 1.00 96.81 184 ALA A C 1
ATOM 1403 O O . ALA A 1 184 ? -5.371 -17.975 -8.570 1.00 96.81 184 ALA A O 1
ATOM 1404 N N . LEU A 1 185 ? -3.833 -16.578 -7.719 1.00 95.50 185 LEU A N 1
ATOM 1405 C CA . LEU A 1 185 ? -4.768 -15.498 -7.378 1.00 95.50 185 LEU A CA 1
ATOM 1406 C C . LEU A 1 185 ? -5.111 -14.592 -8.570 1.00 95.50 185 LEU A C 1
ATOM 1408 O O . LEU A 1 185 ? -6.094 -13.859 -8.506 1.00 95.50 185 LEU A O 1
ATOM 1412 N N . CYS A 1 186 ? -4.311 -14.631 -9.637 1.00 92.25 186 CYS A N 1
ATOM 1413 C CA . CYS A 1 186 ? -4.567 -13.896 -10.878 1.00 92.25 186 CYS A CA 1
ATOM 1414 C C . CYS A 1 186 ? -5.379 -14.697 -11.915 1.00 92.25 186 CYS A C 1
ATOM 1416 O O . CYS A 1 186 ? -5.718 -14.132 -12.954 1.00 92.25 186 CYS A O 1
ATOM 1418 N N . GLY A 1 187 ? -5.590 -16.001 -11.690 1.00 71.44 187 GLY A N 1
ATOM 1419 C CA . GLY A 1 187 ? -6.187 -16.945 -12.646 1.00 71.44 187 GLY A CA 1
ATOM 1420 C C . GLY A 1 187 ? -7.659 -17.255 -12.420 1.00 71.44 187 GLY A C 1
ATOM 1421 O O . GLY A 1 187 ? -8.187 -16.951 -11.329 1.00 71.44 187 GLY A O 1
#